Protein 3KHF (pdb70)

B-factor: mean 14.62, std 7.04, range [3.25, 51.97]

Foldseek 3Di:
DFWQKFAAQDAQFWDWDWDFDDPDDDPDGKTWIFTQGGHPPGRCVVSPNAGQKTWQDKQRHGCTRPDDVVVVVSRVPDHRIITTDTDHDDRDDDDD/DDKDKFFFDPLHQFWDKDKDWDADPVVGDIAIFMFTQAGDPPGSCVVVPHHHGWTWQDKQRDGGTRDDDVRVVCSNPVVPRMMITDTDRDDPDDDDD

Sequence (193 aa):
RPPIVIHHSGKKYGFSLRAIRRVYMGDSDDVYTVHHVVWSVEEDGSPAQQEAGLRAGDLITHINGESVLLGLVHMDVVELLLKSSGNKISSLRTTALEENTETSSVRPPPIVIHSSGKKYGFSSLRRAIRRVYMGDSDVYYTVHHVVWSVEDGSPAQEEAGLRAGDLITHINGESSSVLGLVHMDVVEELLLKSGNKISLRTTALENTETSV

Radius of gyration: 16.88 Å; Cα contacts (8 Å, |Δi|>4): 499; chains: 2; bounding box: 44×45×28 Å

Structure (mmCIF, N/CA/C/O backbone):
data_3KHF
#
_entry.id   3KHF
#
_cell.length_a   48.650
_cell.length_b   55.537
_cell.length_c   59.387
_cell.angle_alpha   90.00
_cell.angle_beta   90.00
_cell.angle_gamma   90.00
#
_symmetry.space_group_name_H-M   'P 21 21 21'
#
loop_
_entity.id
_entity.type
_entity.pdbx_description
1 polymer 'Microtubule-associated serine/threonine-protein kinase 3'
2 non-polymer 1,2-ETHANEDIOL
3 non-polymer 'CHLORIDE ION'
4 water water
#
loop_
_atom_site.group_PDB
_atom_site.id
_atom_site.type_symbol
_atom_site.label_atom_id
_atom_site.label_alt_id
_atom_site.label_comp_id
_atom_site.label_asym_id
_atom_site.label_entity_id
_atom_site.label_seq_id
_atom_site.pdbx_PDB_ins_code
_atom_site.Cartn_x
_atom_site.Cartn_y
_atom_site.Cartn_z
_atom_site.occupancy
_atom_site.B_iso_or_equiv
_atom_site.auth_seq_id
_atom_site.auth_comp_id
_atom_site.auth_asym_id
_atom_site.auth_atom_id
_atom_site.pdbx_PDB_model_num
ATOM 1 N N . ARG A 1 3 ? 10.725 -19.009 3.760 1.00 23.21 948 ARG A N 1
ATOM 2 C CA . ARG A 1 3 ? 9.486 -18.181 3.841 1.00 21.38 948 ARG A CA 1
ATOM 3 C C . ARG A 1 3 ? 8.422 -18.774 2.905 1.00 19.95 948 ARG A C 1
ATOM 4 O O . ARG A 1 3 ? 8.752 -19.149 1.782 1.00 20.17 948 ARG A O 1
ATOM 6 N N . PRO A 1 4 ? 7.148 -18.896 3.364 1.00 17.72 949 PRO A N 1
ATOM 7 C CA . PRO A 1 4 ? 6.121 -19.445 2.463 1.00 16.15 949 PRO A CA 1
ATOM 8 C C . PRO A 1 4 ? 5.765 -18.440 1.380 1.00 14.13 949 PRO A C 1
ATOM 9 O O . PRO A 1 4 ? 5.973 -17.235 1.541 1.00 14.18 949 PRO A O 1
ATOM 13 N N . PRO A 1 5 ? 5.205 -18.923 0.275 1.00 11.01 950 PRO A N 1
ATOM 14 C CA . PRO A 1 5 ? 4.793 -18.012 -0.760 1.00 9.79 950 PRO A CA 1
ATOM 15 C C . PRO A 1 5 ? 3.558 -17.225 -0.380 1.00 8.79 950 PRO A C 1
ATOM 16 O O . PRO A 1 5 ? 2.703 -17.697 0.350 1.00 9.18 950 PRO A O 1
ATOM 20 N N . ILE A 1 6 ? 3.466 -16.009 -0.893 1.00 8.28 951 ILE A N 1
ATOM 21 C CA . ILE A 1 6 ? 2.265 -15.229 -0.783 1.00 7.98 951 ILE A CA 1
ATOM 22 C C . ILE A 1 6 ? 1.258 -15.743 -1.792 1.00 8.37 951 ILE A C 1
ATOM 23 O O . ILE A 1 6 ? 1.565 -15.866 -2.984 1.00 10.44 951 ILE A O 1
ATOM 28 N N . VAL A 1 7 ? 0.063 -16.100 -1.335 1.00 8.59 952 VAL A N 1
ATOM 29 C CA . VAL A 1 7 ? -0.959 -16.626 -2.220 1.00 9.37 952 VAL A CA 1
ATOM 30 C C . VAL A 1 7 ? -2.060 -15.581 -2.289 1.00 10.36 952 VAL A C 1
ATOM 31 O O . VAL A 1 7 ? -2.739 -15.299 -1.299 1.00 11.46 952 VAL A O 1
ATOM 35 N N . ILE A 1 8 ? -2.198 -14.988 -3.466 1.00 11.36 953 ILE A N 1
ATOM 36 C CA . ILE A 1 8 ? -3.177 -13.935 -3.743 1.00 12.24 953 ILE A CA 1
ATOM 37 C C . ILE A 1 8 ? -4.413 -14.548 -4.399 1.00 13.91 953 ILE A C 1
ATOM 38 O O . ILE A 1 8 ? -4.280 -15.441 -5.235 1.00 14.97 953 ILE A O 1
ATOM 43 N N . HIS A 1 9 ? -5.594 -14.064 -4.008 1.00 14.72 954 HIS A N 1
ATOM 44 C CA A HIS A 1 9 ? -6.904 -14.473 -4.569 0.70 16.36 954 HIS A CA 1
ATOM 45 C CA B HIS A 1 9 ? -6.809 -14.464 -4.710 0.30 15.93 954 HIS A CA 1
ATOM 46 C C . HIS A 1 9 ? -7.526 -13.220 -5.177 1.00 16.45 954 HIS A C 1
ATOM 47 O O . HIS A 1 9 ? -7.989 -12.401 -4.432 1.00 16.41 954 HIS A O 1
ATOM 60 N N . SER A 1 10 ? -7.567 -13.089 -6.494 1.00 18.03 955 SER A N 1
ATOM 61 C CA . SER A 1 10 ? -8.184 -11.905 -7.109 1.00 19.95 955 SER A CA 1
ATOM 62 C C . SER A 1 10 ? -9.639 -12.168 -7.452 1.00 21.48 955 SER A C 1
ATOM 63 O O . SER A 1 10 ? -9.982 -13.270 -7.864 1.00 23.35 955 SER A O 1
ATOM 66 N N . GLY A 1 12 ? -11.500 -11.786 -9.996 1.00 29.53 957 GLY A N 1
ATOM 67 C CA . GLY A 1 12 ? -11.320 -12.031 -11.435 1.00 28.78 957 GLY A CA 1
ATOM 68 C C . GLY A 1 12 ? -10.680 -10.835 -12.110 1.00 28.03 957 GLY A C 1
ATOM 69 O O . GLY A 1 12 ? -10.809 -10.624 -13.318 1.00 28.07 957 GLY A O 1
ATOM 70 N N . LYS A 1 13 ? -9.957 -10.062 -11.322 1.00 26.85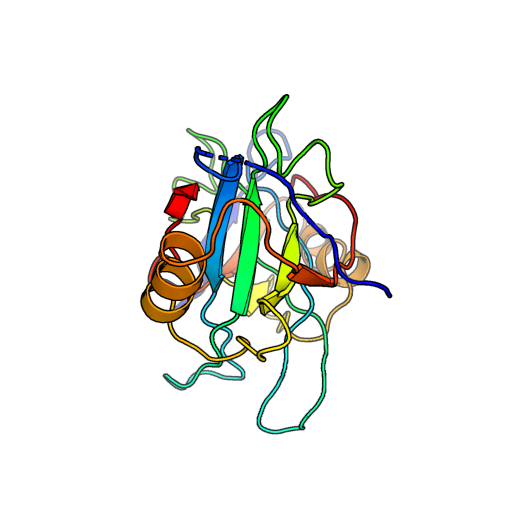 958 LYS A N 1
ATOM 71 C CA . LYS A 1 13 ? -9.514 -8.766 -11.742 1.00 25.44 958 LYS A CA 1
ATOM 72 C C . LYS A 1 13 ? -7.996 -8.675 -11.660 1.00 23.29 958 LYS A C 1
ATOM 73 O O . LYS A 1 13 ? -7.292 -9.673 -11.436 1.00 23.74 958 LYS A O 1
ATOM 75 N N . LYS A 1 14 ? -7.506 -7.464 -11.860 1.00 20.92 959 LYS A N 1
ATOM 76 C CA . LYS A 1 14 ? -6.098 -7.181 -11.608 1.00 18.48 959 LYS A CA 1
ATOM 77 C C . LYS A 1 14 ? -5.713 -7.586 -10.192 1.00 16.15 959 LYS A C 1
ATOM 78 O O . LYS A 1 14 ? -6.513 -7.486 -9.249 1.00 16.86 959 LYS A O 1
ATOM 82 N N . TYR A 1 15 ? -4.471 -8.005 -10.025 1.00 13.64 960 TYR A N 1
ATOM 83 C CA . TYR A 1 15 ? -4.002 -8.329 -8.678 1.00 11.93 960 TYR A CA 1
ATOM 84 C C . TYR A 1 15 ? -3.882 -7.073 -7.818 1.00 11.63 960 TYR A C 1
ATOM 85 O O . TYR A 1 15 ? -4.027 -7.129 -6.607 1.00 13.44 960 TYR A O 1
ATOM 94 N N . GLY A 1 16 ? -3.543 -5.950 -8.437 1.00 11.95 961 GLY A N 1
ATOM 95 C CA . GLY A 1 16 ? -3.443 -4.699 -7.723 1.00 12.22 961 GLY A CA 1
ATOM 96 C C . GLY A 1 16 ? -2.049 -4.299 -7.275 1.00 11.24 961 GLY A C 1
ATOM 97 O O . GLY A 1 16 ? -1.880 -3.770 -6.183 1.00 12.73 961 GLY A O 1
ATOM 98 N N . PHE A 1 17 ? -1.037 -4.583 -8.088 1.00 10.78 962 PHE A N 1
ATOM 99 C CA . PHE A 1 17 ? 0.300 -4.083 -7.806 1.00 10.30 962 PHE A CA 1
ATOM 100 C C . PHE A 1 17 ? 1.001 -3.681 -9.066 1.00 10.47 962 PHE A C 1
ATOM 101 O O . PHE A 1 17 ? 0.577 -4.058 -10.158 1.00 11.10 962 PHE A O 1
ATOM 109 N N . SER A 1 18 ? 2.060 -2.904 -8.918 1.00 10.32 963 SER A N 1
ATOM 110 C CA . SER A 1 18 ? 2.905 -2.607 -10.063 1.00 10.34 963 SER A CA 1
ATOM 111 C C . SER A 1 18 ? 4.299 -3.141 -9.816 1.00 9.88 963 SER A C 1
ATOM 112 O O . SER A 1 18 ? 4.732 -3.326 -8.677 1.00 10.36 963 SER A O 1
ATOM 115 N N . LEU A 1 19 ? 5.006 -3.399 -10.899 1.00 9.54 964 LEU A N 1
ATOM 116 C CA . LEU A 1 19 ? 6.384 -3.871 -10.777 1.00 10.07 964 LEU A CA 1
ATOM 117 C C . LEU A 1 19 ? 7.260 -3.278 -11.851 1.00 9.15 964 LEU A C 1
ATOM 118 O O . LEU A 1 19 ? 6.786 -2.880 -12.922 1.00 11.32 964 LEU A O 1
ATOM 123 N N . ARG A 1 20 ? 8.543 -3.194 -11.513 1.00 8.45 965 ARG A N 1
ATOM 124 C CA . ARG A 1 20 ? 9.562 -2.784 -12.451 1.00 8.48 965 ARG A CA 1
ATOM 125 C C . ARG A 1 20 ? 10.514 -3.940 -12.660 1.00 8.17 965 ARG A C 1
ATOM 126 O O . ARG A 1 20 ? 10.758 -4.732 -11.750 1.00 9.60 965 ARG A O 1
ATOM 134 N N . ALA A 1 21 ? 11.071 -4.008 -13.850 1.00 8.60 966 ALA A N 1
ATOM 135 C CA . ALA A 1 21 ? 12.191 -4.878 -14.152 1.00 9.20 966 ALA A CA 1
ATOM 136 C C . ALA A 1 21 ? 13.448 -4.057 -14.033 1.00 9.15 966 ALA A C 1
ATOM 137 O O . ALA A 1 21 ? 13.647 -3.103 -14.781 1.00 12.87 966 ALA A O 1
ATOM 139 N N . ILE A 1 22 ? 14.291 -4.363 -13.076 1.00 7.99 967 ILE A N 1
ATOM 140 C CA . ILE A 1 22 ? 15.519 -3.621 -12.850 1.00 7.82 967 ILE A CA 1
ATOM 141 C C . ILE A 1 22 ? 16.670 -4.370 -13.513 1.00 8.04 967 ILE A C 1
ATOM 142 O O . ILE A 1 22 ? 16.914 -5.524 -13.206 1.00 8.46 967 ILE A O 1
ATOM 147 N N . ARG A 1 23 ? 17.374 -3.708 -14.424 1.00 7.97 968 ARG A N 1
ATOM 148 C CA A ARG A 1 23 ? 18.589 -4.261 -15.009 0.50 8.26 968 ARG A CA 1
ATOM 149 C CA B ARG A 1 23 ? 18.589 -4.268 -15.003 0.50 8.28 968 ARG A CA 1
ATOM 150 C C . ARG A 1 23 ? 19.704 -4.079 -14.003 1.00 8.13 968 ARG A C 1
ATOM 151 O O . ARG A 1 23 ? 20.132 -2.950 -13.744 1.00 9.04 968 ARG A O 1
ATOM 166 N N . VAL A 1 24 ? 20.151 -5.174 -13.394 1.00 7.71 969 VAL A N 1
ATOM 167 C CA . VAL A 1 24 ? 21.191 -5.120 -12.391 1.00 9.32 969 VAL A CA 1
ATOM 168 C C . VAL A 1 24 ? 22.491 -5.471 -13.082 1.00 9.63 969 VAL A C 1
ATOM 169 O O . VAL A 1 24 ? 22.734 -6.612 -13.477 1.00 9.69 969 VAL A O 1
ATOM 173 N N . TYR A 1 25 ? 23.321 -4.453 -13.237 1.00 12.33 970 TYR A N 1
ATOM 174 C CA . TYR A 1 25 ? 24.684 -4.598 -13.751 1.00 15.12 970 TYR A CA 1
ATOM 175 C C . TYR A 1 25 ? 25.666 -4.986 -12.596 1.00 16.22 970 TYR A C 1
ATOM 176 O O . TYR A 1 25 ? 25.416 -4.715 -11.423 1.00 19.33 970 TYR A O 1
ATOM 185 N N . MET A 1 26 ? 26.777 -5.632 -12.950 1.00 20.84 971 MET A N 1
ATOM 186 C CA . MET A 1 26 ? 27.859 -5.960 -12.010 1.00 22.63 971 MET A CA 1
ATOM 187 C C . MET A 1 26 ? 29.153 -5.195 -12.313 1.00 23.30 971 MET A C 1
ATOM 188 O O . MET A 1 26 ? 30.110 -5.275 -11.536 1.00 24.16 971 MET A O 1
ATOM 190 N N . GLY A 1 27 ? 29.189 -4.473 -13.433 1.00 21.27 972 GLY A N 1
ATOM 191 C CA . GLY A 1 27 ? 30.340 -3.655 -13.810 1.00 21.23 972 GLY A CA 1
ATOM 192 C C . GLY A 1 27 ? 29.937 -2.649 -14.864 1.00 20.65 972 GLY A C 1
ATOM 193 O O . GLY A 1 27 ? 28.767 -2.244 -14.944 1.00 20.17 972 GLY A O 1
ATOM 194 N N . ASP A 1 28 ? 30.902 -2.260 -15.686 1.00 20.58 973 ASP A N 1
ATOM 195 C CA . ASP A 1 28 ? 30.682 -1.203 -16.669 1.00 20.91 973 ASP A CA 1
ATOM 196 C C . ASP A 1 28 ? 30.303 -1.745 -18.054 1.00 20.43 973 ASP A C 1
ATOM 197 O O . ASP A 1 28 ? 30.173 -0.951 -18.997 1.00 22.61 973 ASP A O 1
ATOM 202 N N . SER A 1 29 ? 30.113 -3.069 -18.203 1.00 18.65 974 SER A N 1
ATOM 203 C CA . SER A 1 29 ? 29.700 -3.642 -19.501 1.00 17.89 974 SER A CA 1
ATOM 204 C C . SER A 1 29 ? 28.175 -3.752 -19.593 1.00 15.32 974 SER A C 1
ATOM 205 O O . SER A 1 29 ? 27.482 -3.699 -18.571 1.00 16.06 974 SER A O 1
ATOM 208 N N . ASP A 1 30 ? 27.666 -3.939 -20.811 1.00 12.98 975 ASP A N 1
ATOM 209 C CA A ASP A 1 30 ? 26.218 -4.060 -21.058 0.50 12.12 975 ASP A CA 1
ATOM 210 C CA B ASP A 1 30 ? 26.234 -4.056 -21.064 0.50 12.01 975 ASP A CA 1
ATOM 211 C C . ASP A 1 30 ? 25.812 -5.520 -20.837 1.00 10.67 975 ASP A C 1
ATOM 212 O O . ASP A 1 30 ? 25.519 -6.275 -21.777 1.00 11.01 975 ASP A O 1
ATOM 221 N N . VAL A 1 31 ? 25.834 -5.894 -19.573 1.00 9.84 976 VAL A N 1
ATOM 222 C CA . VAL A 1 31 ? 25.590 -7.250 -19.100 1.00 8.88 976 VAL A CA 1
ATOM 223 C C . VAL A 1 31 ? 24.773 -7.108 -17.826 1.00 8.82 976 VAL A C 1
ATOM 224 O O . VAL A 1 31 ? 25.162 -6.335 -16.931 1.00 9.24 976 VAL A O 1
ATOM 228 N N . TYR A 1 32 ? 23.655 -7.821 -17.707 1.00 8.70 977 TYR A N 1
ATOM 229 C CA . TYR A 1 32 ? 22.804 -7.620 -16.546 1.00 8.56 977 TYR A CA 1
ATOM 230 C C . TYR A 1 32 ? 21.931 -8.828 -16.292 1.00 8.63 977 TYR A C 1
ATOM 231 O O . TYR A 1 32 ? 21.618 -9.600 -17.201 1.00 9.20 977 TYR A O 1
ATOM 240 N N . THR A 1 33 ? 21.500 -8.948 -15.029 1.00 8.44 978 THR A N 1
ATOM 241 C CA . THR A 1 33 ? 20.458 -9.887 -14.635 1.00 8.66 978 THR A CA 1
ATOM 242 C C . THR A 1 33 ? 19.211 -9.075 -14.321 1.00 8.03 978 THR A C 1
ATOM 243 O O . THR A 1 33 ? 19.276 -8.152 -13.493 1.00 8.32 978 THR A O 1
ATOM 247 N N . VAL A 1 34 ? 18.098 -9.415 -14.973 1.00 7.91 979 VAL A N 1
ATOM 248 C CA . VAL A 1 34 ? 16.854 -8.695 -14.750 1.00 8.04 979 VAL A CA 1
ATOM 249 C C . VAL A 1 34 ? 16.204 -9.141 -13.445 1.00 7.76 979 VAL A C 1
ATOM 250 O O . VAL A 1 34 ? 16.014 -10.325 -13.220 1.00 8.23 979 VAL A O 1
ATOM 254 N N . HIS A 1 35 ? 15.859 -8.176 -12.607 1.00 7.19 980 HIS A N 1
ATOM 255 C CA . HIS A 1 35 ? 15.210 -8.405 -11.317 1.00 7.61 980 HIS A CA 1
ATOM 256 C C . HIS A 1 35 ? 13.843 -7.750 -11.279 1.00 7.84 980 HIS A C 1
ATOM 257 O O . HIS A 1 35 ? 13.699 -6.595 -11.623 1.00 10.85 980 HIS A O 1
ATOM 264 N N . HIS A 1 36 ? 12.846 -8.470 -10.798 1.00 7.22 981 HIS A N 1
ATOM 265 C CA . HIS A 1 36 ? 11.457 -8.003 -10.805 1.00 7.52 981 HIS A CA 1
ATOM 266 C C . HIS A 1 36 ? 11.082 -7.566 -9.411 1.00 7.53 981 HIS A C 1
ATOM 267 O O . HIS A 1 36 ? 11.036 -8.367 -8.484 1.00 8.27 981 HIS A O 1
ATOM 274 N N . VAL A 1 37 ? 10.849 -6.260 -9.252 1.00 6.82 982 VAL A N 1
ATOM 275 C CA . VAL A 1 37 ? 10.635 -5.652 -7.951 1.00 7.27 982 VAL A CA 1
ATOM 276 C C . VAL A 1 37 ? 9.272 -4.971 -7.919 1.00 6.87 982 VAL A C 1
ATOM 277 O O . VAL A 1 37 ? 8.938 -4.155 -8.767 1.00 7.52 982 VAL A O 1
ATOM 281 N N . VAL A 1 38 ? 8.482 -5.291 -6.895 1.00 7.21 983 VAL A N 1
ATOM 282 C CA . VAL A 1 38 ? 7.188 -4.669 -6.683 1.00 7.57 983 VAL A CA 1
ATOM 283 C C . VAL A 1 38 ? 7.405 -3.217 -6.301 1.00 7.75 983 VAL A C 1
ATOM 284 O O . VAL A 1 38 ? 8.129 -2.913 -5.349 1.00 8.88 983 VAL A O 1
ATOM 288 N N . TRP A 1 39 ? 6.779 -2.304 -7.041 1.00 8.74 984 TRP A N 1
ATOM 289 C CA . TRP A 1 39 ? 6.973 -0.882 -6.783 1.00 9.92 984 TRP A CA 1
ATOM 290 C C . TRP A 1 39 ? 5.840 -0.258 -5.996 1.00 10.98 984 TRP A C 1
ATOM 291 O O . TRP A 1 39 ? 6.053 0.727 -5.291 1.00 13.83 984 TRP A O 1
ATOM 302 N N . SER A 1 40 ? 4.633 -0.807 -6.107 1.00 11.10 985 SER A N 1
ATOM 303 C CA . SER A 1 40 ? 3.480 -0.234 -5.438 1.00 11.80 985 SER A CA 1
ATOM 304 C C . SER A 1 40 ? 2.450 -1.330 -5.308 1.00 11.29 985 SER A C 1
ATOM 305 O O . SER A 1 40 ? 2.429 -2.267 -6.111 1.00 10.87 985 SER A O 1
ATOM 308 N N . VAL A 1 41 ? 1.594 -1.194 -4.298 1.00 11.36 986 VAL A N 1
ATOM 309 C CA . VAL A 1 41 ? 0.472 -2.091 -4.094 1.00 11.98 986 VAL A CA 1
ATOM 310 C C . VAL A 1 41 ? -0.761 -1.213 -3.849 1.00 12.40 986 VAL A C 1
ATOM 311 O O . VAL A 1 41 ? -0.693 -0.260 -3.078 1.00 13.62 986 VAL A O 1
ATOM 315 N N . GLU A 1 42 ? -1.861 -1.525 -4.524 1.00 12.61 987 GLU A N 1
ATOM 316 C CA A GLU A 1 42 ? -3.088 -0.718 -4.440 0.50 13.08 987 GLU A CA 1
ATOM 317 C CA B GLU A 1 42 ? -3.097 -0.737 -4.457 0.50 13.41 987 GLU A CA 1
ATOM 318 C C . GLU A 1 42 ? -3.881 -1.012 -3.171 1.00 13.06 987 GLU A C 1
ATOM 319 O O . GLU A 1 42 ? -4.040 -2.164 -2.743 1.00 13.35 987 GLU A O 1
ATOM 330 N N . ASP A 1 43 ? -4.398 0.042 -2.558 1.00 13.60 988 ASP A N 1
ATOM 331 C CA . ASP A 1 43 ? -5.191 -0.112 -1.354 1.00 14.88 988 ASP A CA 1
ATOM 332 C C . ASP A 1 43 ? -6.439 -0.935 -1.639 1.00 15.83 988 ASP A C 1
ATOM 333 O O . ASP A 1 43 ? -7.091 -0.751 -2.664 1.00 17.08 988 ASP A O 1
ATOM 338 N N . GLY A 1 44 ? -6.721 -1.872 -0.747 1.00 16.44 989 GLY A N 1
ATOM 339 C CA . GLY A 1 44 ? -7.912 -2.707 -0.829 1.00 17.30 989 GLY A CA 1
ATOM 340 C C . GLY A 1 44 ? -7.849 -3.778 -1.891 1.00 17.38 989 GLY A C 1
ATOM 341 O O . GLY A 1 44 ? -8.856 -4.422 -2.178 1.00 19.88 989 GLY A O 1
ATOM 342 N N . SER A 1 45 ? -6.673 -4.003 -2.470 1.00 15.14 990 SER A N 1
ATOM 343 C CA . SER A 1 45 ? -6.553 -4.930 -3.568 1.00 13.92 990 SER A CA 1
ATOM 344 C C . SER A 1 45 ? -6.265 -6.328 -3.054 1.00 12.83 990 SER A C 1
ATOM 345 O O . SER A 1 45 ? -5.840 -6.508 -1.914 1.00 13.55 990 SER A O 1
ATOM 348 N N . PRO A 1 46 ? -6.425 -7.316 -3.921 1.00 12.90 991 PRO A N 1
ATOM 349 C CA . PRO A 1 46 ? -6.005 -8.653 -3.549 1.00 12.77 991 PRO A CA 1
ATOM 350 C C . PRO A 1 46 ? -4.525 -8.740 -3.132 1.00 11.58 991 PRO A C 1
ATOM 351 O O . PRO A 1 46 ? -4.195 -9.442 -2.177 1.00 10.77 991 PRO A O 1
ATOM 355 N N . ALA A 1 47 ? -3.656 -7.988 -3.803 1.00 10.74 992 ALA A N 1
ATOM 356 C CA . ALA A 1 47 ? -2.232 -8.024 -3.471 1.00 10.28 992 ALA A CA 1
ATOM 357 C C . ALA A 1 47 ? -1.976 -7.436 -2.084 1.00 9.55 992 ALA A C 1
ATOM 358 O O . ALA A 1 47 ? -1.221 -7.992 -1.294 1.00 9.76 992 ALA A O 1
ATOM 360 N N . GLN A 1 48 ? -2.600 -6.298 -1.792 1.00 10.77 993 GLN A N 1
ATOM 361 C CA A GLN A 1 48 ? -2.462 -5.675 -0.470 0.50 11.96 993 GLN A CA 1
ATOM 362 C CA B GLN A 1 48 ? -2.426 -5.698 -0.476 0.50 11.58 993 GLN A CA 1
ATOM 363 C C . GLN A 1 48 ? -2.943 -6.616 0.621 1.00 11.70 993 GLN A C 1
ATOM 364 O O . GLN A 1 48 ? -2.264 -6.825 1.625 1.00 12.37 993 GLN A O 1
ATOM 375 N N . GLU A 1 49 ? -4.139 -7.151 0.419 1.00 12.28 994 GLU A N 1
ATOM 376 C CA . GLU A 1 49 ? -4.747 -8.033 1.406 1.00 13.77 994 GLU A CA 1
ATOM 377 C C . GLU A 1 49 ? -3.873 -9.238 1.727 1.00 11.43 994 GLU A C 1
ATOM 378 O O . GLU A 1 49 ? -3.806 -9.683 2.875 1.00 12.01 994 GLU A O 1
ATOM 384 N N . ALA A 1 50 ? -3.178 -9.753 0.722 1.00 10.34 995 ALA A N 1
ATOM 385 C CA . ALA A 1 50 ? -2.357 -10.927 0.878 1.00 9.55 995 ALA A CA 1
ATOM 386 C C . ALA A 1 50 ? -0.997 -10.636 1.509 1.00 8.66 995 ALA A C 1
ATOM 387 O O . ALA A 1 50 ? -0.284 -11.560 1.886 1.00 9.70 995 ALA A O 1
ATOM 389 N N . GLY A 1 51 ? -0.611 -9.369 1.607 1.00 9.21 996 GLY A N 1
ATOM 390 C CA . GLY A 1 51 ? 0.657 -8.998 2.245 1.00 9.11 996 GLY A CA 1
ATOM 391 C C . GLY A 1 51 ? 1.816 -8.745 1.310 1.00 8.92 996 GLY A C 1
ATOM 392 O O . GLY A 1 51 ? 2.935 -8.608 1.778 1.00 9.56 996 GLY A O 1
ATOM 393 N N . LEU A 1 52 ? 1.565 -8.637 0.005 1.00 8.09 997 LEU A N 1
ATOM 394 C CA . LEU A 1 52 ? 2.617 -8.196 -0.913 1.00 8.14 997 LEU A CA 1
ATOM 395 C C . LEU A 1 52 ? 2.953 -6.751 -0.578 1.00 8.80 997 LEU A C 1
ATOM 396 O O . LEU A 1 52 ? 2.047 -5.969 -0.302 1.00 9.78 997 LEU A O 1
ATOM 401 N N . ARG A 1 53 ? 4.236 -6.393 -0.636 1.00 8.83 998 ARG A N 1
ATOM 402 C CA . ARG A 1 53 ? 4.703 -5.057 -0.236 1.00 9.75 998 ARG A CA 1
ATOM 403 C C . ARG A 1 53 ? 5.602 -4.449 -1.296 1.00 8.57 998 ARG A C 1
ATOM 404 O O . ARG A 1 53 ? 6.402 -5.139 -1.944 1.00 9.12 998 ARG A O 1
ATOM 408 N N . ALA A 1 54 ? 5.483 -3.132 -1.451 1.00 9.33 999 ALA A N 1
ATOM 409 C CA . ALA A 1 54 ? 6.449 -2.362 -2.211 1.00 9.86 999 ALA A CA 1
ATOM 410 C C . ALA A 1 54 ? 7.840 -2.695 -1.714 1.00 9.58 999 ALA A C 1
ATOM 411 O O . ALA A 1 54 ? 8.092 -2.724 -0.511 1.00 10.99 999 ALA A O 1
ATOM 413 N N . GLY A 1 55 ? 8.749 -2.919 -2.657 1.00 9.33 1000 GLY A N 1
ATOM 414 C CA . GLY A 1 55 ? 10.129 -3.262 -2.342 1.00 10.36 1000 GLY A CA 1
ATOM 415 C C . GLY A 1 55 ? 10.422 -4.746 -2.420 1.00 10.09 1000 GLY A C 1
ATOM 416 O O . GLY A 1 55 ? 11.576 -5.144 -2.387 1.00 11.47 1000 GLY A O 1
ATOM 417 N N . ASP A 1 56 ? 9.397 -5.592 -2.542 1.00 9.08 1001 ASP A N 1
ATOM 418 C CA . ASP A 1 56 ? 9.598 -7.031 -2.613 1.00 8.45 1001 ASP A CA 1
ATOM 419 C C . ASP A 1 56 ? 10.205 -7.413 -3.956 1.00 8.28 1001 ASP A C 1
ATOM 420 O O . ASP A 1 56 ? 9.676 -7.049 -5.020 1.00 8.90 1001 ASP A O 1
ATOM 425 N N . LEU A 1 57 ? 11.266 -8.208 -3.914 1.00 7.80 1002 LEU A N 1
ATOM 426 C CA . LEU A 1 57 ? 11.800 -8.875 -5.089 1.00 7.93 1002 LEU A CA 1
ATOM 427 C C . LEU A 1 57 ? 11.014 -10.155 -5.306 1.00 7.25 1002 LEU A C 1
ATOM 428 O O . LEU A 1 57 ? 10.919 -10.990 -4.400 1.00 8.97 1002 LEU A O 1
ATOM 433 N N . ILE A 1 58 ? 10.411 -10.295 -6.481 1.00 7.70 1003 ILE A N 1
ATOM 434 C CA . ILE A 1 58 ? 9.692 -11.528 -6.823 1.00 8.11 1003 ILE A CA 1
ATOM 435 C C . ILE A 1 58 ? 10.705 -12.507 -7.415 1.00 8.04 1003 ILE A C 1
ATOM 436 O O . ILE A 1 58 ? 11.284 -12.261 -8.461 1.00 9.54 1003 ILE A O 1
ATOM 441 N N . THR A 1 59 ? 10.877 -13.650 -6.764 1.00 8.94 1004 THR A N 1
ATOM 442 C CA . THR A 1 59 ? 11.831 -14.649 -7.235 1.00 9.76 1004 THR A CA 1
ATOM 443 C C . THR A 1 59 ? 11.120 -15.770 -7.971 1.00 9.64 1004 THR A C 1
ATOM 444 O O . THR A 1 59 ? 11.709 -16.386 -8.868 1.00 10.84 1004 THR A O 1
ATOM 448 N N . HIS A 1 60 ? 9.867 -16.042 -7.617 1.00 9.99 1005 HIS A N 1
ATOM 449 C CA . HIS A 1 60 ? 9.145 -17.169 -8.210 1.00 10.37 1005 HIS A CA 1
ATOM 450 C C . HIS A 1 60 ? 7.685 -16.810 -8.394 1.00 10.17 1005 HIS A C 1
ATOM 451 O O . HIS A 1 60 ? 7.096 -16.126 -7.556 1.00 10.35 1005 HIS A O 1
ATOM 458 N N . ILE A 1 61 ? 7.102 -17.293 -9.489 1.00 10.93 1006 ILE A N 1
ATOM 459 C CA . ILE A 1 61 ? 5.688 -17.136 -9.782 1.00 10.79 1006 ILE A CA 1
ATOM 460 C C . ILE A 1 61 ? 5.143 -18.552 -10.019 1.00 11.42 1006 ILE A C 1
ATOM 461 O O . ILE A 1 61 ? 5.610 -19.265 -10.925 1.00 12.71 1006 ILE A O 1
ATOM 466 N N . ASN A 1 62 ? 4.188 -18.982 -9.201 1.00 11.65 1007 ASN A N 1
ATOM 467 C CA . ASN A 1 62 ? 3.617 -20.322 -9.297 1.00 12.42 1007 ASN A CA 1
ATOM 468 C C . ASN A 1 62 ? 4.688 -21.404 -9.315 1.00 12.82 1007 ASN A C 1
ATOM 469 O O . ASN A 1 62 ? 4.591 -22.376 -10.070 1.00 15.03 1007 ASN A O 1
ATOM 474 N N . GLY A 1 63 ? 5.713 -21.234 -8.481 1.00 14.41 1008 GLY A N 1
ATOM 475 C CA . GLY A 1 63 ? 6.793 -22.201 -8.316 1.00 16.01 1008 GLY A CA 1
ATOM 476 C C . GLY A 1 63 ? 7.940 -22.099 -9.315 1.00 16.73 1008 GLY A C 1
ATOM 477 O O . GLY A 1 63 ? 8.976 -22.754 -9.154 1.00 19.85 1008 GLY A O 1
ATOM 478 N N . GLU A 1 64 ? 7.760 -21.278 -10.347 1.00 16.05 1009 GLU A N 1
ATOM 479 C CA . GLU A 1 64 ? 8.722 -21.116 -11.437 1.00 16.47 1009 GLU A CA 1
ATOM 480 C C . GLU A 1 64 ? 9.667 -19.962 -11.088 1.00 15.33 1009 GLU A C 1
ATOM 481 O O . GLU A 1 64 ? 9.212 -18.846 -10.808 1.00 14.39 1009 GLU A O 1
ATOM 487 N N . SER A 1 65 ? 10.973 -20.199 -11.159 1.00 14.89 1010 SER A N 1
ATOM 488 C CA . SER A 1 65 ? 11.939 -19.111 -11.025 1.00 14.32 1010 SER A CA 1
ATOM 489 C C . SER A 1 65 ? 11.758 -18.067 -12.135 1.00 13.37 1010 SER A C 1
ATOM 490 O O . SER A 1 65 ? 11.697 -18.406 -13.315 1.00 15.16 1010 SER A O 1
ATOM 493 N N . VAL A 1 66 ? 11.692 -16.795 -11.755 1.00 11.88 1011 VAL A N 1
ATOM 494 C CA . VAL A 1 66 ? 11.566 -15.708 -12.730 1.00 11.14 1011 VAL A CA 1
ATOM 495 C C . VAL A 1 66 ? 12.744 -14.757 -12.722 1.00 10.67 1011 VAL A C 1
ATOM 496 O O . VAL A 1 66 ? 12.809 -13.885 -13.584 1.00 11.16 1011 VAL A O 1
ATOM 500 N N . LEU A 1 67 ? 13.686 -14.935 -11.804 1.00 10.33 1012 LEU A N 1
ATOM 501 C CA A LEU A 1 67 ? 14.873 -14.134 -11.803 0.50 10.24 1012 LEU A CA 1
ATOM 502 C CA B LEU A 1 67 ? 14.889 -14.115 -11.821 0.50 11.03 1012 LEU A CA 1
ATOM 503 C C . LEU A 1 67 ? 15.577 -14.244 -13.163 1.00 10.12 1012 LEU A C 1
ATOM 504 O O . LEU A 1 67 ? 15.791 -15.344 -13.667 1.00 10.89 1012 LEU A O 1
ATOM 513 N N . GLY A 1 68 ? 15.925 -13.108 -13.747 1.00 9.28 1013 GLY A N 1
ATOM 514 C CA . GLY A 1 68 ? 16.618 -13.082 -15.021 1.00 9.01 1013 GLY A CA 1
ATOM 515 C C . GLY A 1 68 ? 15.748 -13.063 -16.270 1.00 9.06 1013 GLY A C 1
ATOM 516 O O . GLY A 1 68 ? 16.243 -12.807 -17.360 1.00 9.59 1013 GLY A O 1
ATOM 517 N N . LEU A 1 69 ? 14.458 -13.353 -16.133 1.00 8.96 1014 LEU A N 1
ATOM 518 C CA . LEU A 1 69 ? 13.537 -13.192 -17.254 1.00 9.37 1014 LEU A CA 1
ATOM 519 C C . LEU A 1 69 ? 13.309 -11.721 -17.558 1.00 9.53 1014 LEU A C 1
ATOM 520 O O . LEU A 1 69 ? 13.313 -10.887 -16.668 1.00 10.02 1014 LEU A O 1
ATOM 525 N N . VAL A 1 70 ? 13.113 -11.391 -18.829 1.00 9.97 1015 VAL A N 1
ATOM 526 C CA . VAL A 1 70 ? 12.822 -10.002 -19.194 1.00 10.63 1015 VAL A CA 1
ATOM 527 C C . VAL A 1 70 ? 11.437 -9.571 -18.734 1.00 10.47 1015 VAL A C 1
ATOM 528 O O . VAL A 1 70 ? 10.555 -10.404 -18.470 1.00 10.35 1015 VAL A O 1
ATOM 532 N N . HIS A 1 71 ? 11.254 -8.258 -18.635 1.00 11.02 1016 HIS A N 1
ATOM 533 C CA . HIS A 1 71 ? 10.034 -7.692 -18.074 1.00 11.95 1016 HIS A CA 1
ATOM 534 C C . HIS A 1 71 ? 8.777 -8.271 -18.660 1.00 11.03 1016 HIS A C 1
ATOM 535 O O . HIS A 1 71 ? 7.885 -8.692 -17.903 1.00 11.05 1016 HIS A O 1
ATOM 542 N N . MET A 1 72 ? 8.673 -8.289 -19.987 1.00 10.47 1017 MET A N 1
ATOM 543 C CA . MET A 1 72 ? 7.407 -8.671 -20.590 1.00 10.71 1017 MET A CA 1
ATOM 544 C C . MET A 1 72 ? 7.141 -10.175 -20.472 1.00 10.48 1017 MET A C 1
ATOM 545 O O . MET A 1 72 ? 5.990 -10.597 -20.526 1.00 10.95 1017 MET A O 1
ATOM 550 N N . ASP A 1 73 ? 8.176 -10.989 -20.279 1.00 10.24 1018 ASP A N 1
ATOM 551 C CA . ASP A 1 73 ? 7.958 -12.412 -19.989 1.00 10.44 1018 ASP A CA 1
ATOM 552 C C . ASP A 1 73 ? 7.283 -12.595 -18.626 1.00 10.25 1018 ASP A C 1
ATOM 553 O O . ASP A 1 73 ? 6.407 -13.437 -18.466 1.00 10.64 1018 ASP A O 1
ATOM 558 N N . VAL A 1 74 ? 7.693 -11.786 -17.651 1.00 9.63 1019 VAL A N 1
ATOM 559 C CA . VAL A 1 74 ? 7.079 -11.832 -16.344 1.00 9.38 1019 VAL A CA 1
ATOM 560 C C . VAL A 1 74 ? 5.662 -11.240 -16.376 1.00 9.92 1019 VAL A C 1
ATOM 561 O O . VAL A 1 74 ? 4.744 -11.798 -15.797 1.00 10.14 1019 VAL A O 1
ATOM 565 N N . VAL A 1 75 ? 5.472 -10.129 -17.088 1.00 10.65 1020 VAL A N 1
ATOM 566 C CA . VAL A 1 75 ? 4.134 -9.561 -17.257 1.00 11.09 1020 VAL A CA 1
ATOM 567 C C . VAL A 1 75 ? 3.206 -10.628 -17.856 1.00 10.98 1020 VAL A C 1
ATOM 568 O O . VAL A 1 75 ? 2.082 -10.809 -17.402 1.00 11.90 1020 VAL A O 1
ATOM 572 N N . GLU A 1 76 ? 3.688 -11.367 -18.851 1.00 10.92 1021 GLU A N 1
ATOM 573 C CA . GLU A 1 76 ? 2.852 -12.390 -19.459 1.00 11.35 1021 GLU A CA 1
ATOM 574 C C . GLU A 1 76 ? 2.461 -13.473 -18.444 1.00 11.52 1021 GLU A C 1
ATOM 575 O O . GLU A 1 76 ? 1.313 -13.907 -18.424 1.00 12.96 1021 GLU A O 1
ATOM 581 N N . LEU A 1 77 ? 3.409 -13.927 -17.626 1.00 11.62 1022 LEU A N 1
ATOM 582 C CA . LEU A 1 77 ? 3.096 -14.941 -16.613 1.00 11.97 1022 LEU A CA 1
ATOM 583 C C . LEU A 1 77 ? 2.021 -14.457 -15.669 1.00 12.21 1022 LEU A C 1
ATOM 584 O O . LEU A 1 77 ? 1.137 -15.226 -15.273 1.00 13.95 1022 LEU A O 1
ATOM 589 N N . LEU A 1 78 ? 2.083 -13.182 -15.311 1.00 12.53 1023 LEU A N 1
ATOM 590 C CA . LEU A 1 78 ? 1.072 -12.594 -14.443 1.00 14.05 1023 LEU A CA 1
ATOM 591 C C . LEU A 1 78 ? -0.279 -12.474 -15.150 1.00 14.95 1023 LEU A C 1
ATOM 592 O O . LEU A 1 78 ? -1.312 -12.842 -14.604 1.00 16.50 1023 LEU A O 1
ATOM 597 N N . LEU A 1 79 ? -0.279 -11.973 -16.371 1.00 14.65 1024 LEU A N 1
ATOM 598 C CA . LEU A 1 79 ? -1.515 -11.839 -17.146 1.00 16.11 1024 LEU A CA 1
ATOM 599 C C . LEU A 1 79 ? -2.249 -13.163 -17.355 1.00 16.93 1024 LEU A C 1
ATOM 600 O O . LEU A 1 79 ? -3.469 -13.190 -17.331 1.00 17.34 1024 LEU A O 1
ATOM 605 N N . LYS A 1 80 ? -1.513 -14.253 -17.539 1.00 17.85 1025 LYS A N 1
ATOM 606 C CA . LYS A 1 80 ? -2.090 -15.567 -17.859 1.00 19.26 1025 LYS A CA 1
ATOM 607 C C . LYS A 1 80 ? -2.403 -16.429 -16.641 1.00 20.28 1025 LYS A C 1
ATOM 608 O O . LYS A 1 80 ? -3.021 -17.489 -16.776 1.00 21.31 1025 LYS A O 1
ATOM 611 N N . SER A 1 81 ? -1.982 -15.995 -15.457 1.00 20.17 1026 SER A N 1
ATOM 612 C CA A SER A 1 81 ? -2.365 -16.666 -14.216 0.50 20.52 1026 SER A CA 1
ATOM 613 C CA B SER A 1 81 ? -2.360 -16.687 -14.226 0.50 21.23 1026 SER A CA 1
ATOM 614 C C . SER A 1 81 ? -3.862 -16.504 -13.941 1.00 21.29 1026 SER A C 1
ATOM 615 O O . SER A 1 81 ? -4.520 -15.623 -14.502 1.00 21.98 1026 SER A O 1
ATOM 620 N N . GLY A 1 82 ? -4.416 -17.360 -13.095 1.00 22.77 1027 GLY A N 1
ATOM 621 C CA . GLY A 1 82 ? -5.832 -17.263 -12.789 1.00 22.77 1027 GLY A CA 1
ATOM 622 C C . GLY A 1 82 ? -6.129 -16.315 -11.649 1.00 22.75 1027 GLY A C 1
ATOM 623 O O . GLY A 1 82 ? -5.335 -15.407 -11.308 1.00 22.75 1027 GLY A O 1
ATOM 624 N N . ASN A 1 83 ? -7.280 -16.542 -11.032 1.00 23.07 1028 ASN A N 1
ATOM 625 C CA . ASN A 1 83 ? -7.682 -15.796 -9.857 1.00 23.21 1028 ASN A CA 1
ATOM 626 C C . ASN A 1 83 ? -6.689 -15.955 -8.700 1.00 22.57 1028 ASN A C 1
ATOM 627 O O . ASN A 1 83 ? -6.510 -15.019 -7.920 1.00 23.45 1028 ASN A O 1
ATOM 629 N N . LYS A 1 84 ? -6.024 -17.110 -8.635 1.00 21.64 1029 LYS A N 1
ATOM 630 C CA . LYS A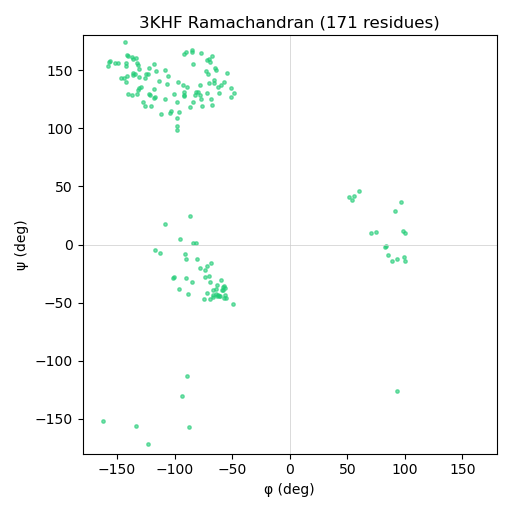 1 84 ? -5.010 -17.392 -7.612 1.00 21.51 1029 LYS A CA 1
ATOM 631 C C . LYS A 1 84 ? -3.600 -17.361 -8.210 1.00 20.52 1029 LYS A C 1
ATOM 632 O O . LYS A 1 84 ? -3.393 -17.860 -9.312 1.00 23.02 1029 LYS A O 1
ATOM 636 N N . ILE A 1 85 ? -2.638 -16.761 -7.494 1.00 17.15 1030 ILE A N 1
ATOM 637 C CA . ILE A 1 85 ? -1.216 -16.771 -7.894 1.00 15.91 1030 ILE A CA 1
ATOM 638 C C . ILE A 1 85 ? -0.382 -16.923 -6.619 1.00 13.44 1030 ILE A C 1
ATOM 639 O O . ILE A 1 85 ? -0.769 -16.414 -5.554 1.00 14.31 1030 ILE A O 1
ATOM 644 N N . SER A 1 86 ? 0.734 -17.640 -6.728 1.00 11.82 1031 SER A N 1
ATOM 645 C CA A SER A 1 86 ? 1.656 -17.839 -5.626 0.50 11.86 1031 SER A CA 1
ATOM 646 C CA B SER A 1 86 ? 1.678 -17.825 -5.617 0.50 11.85 1031 SER A CA 1
ATOM 647 C C . SER A 1 86 ? 2.958 -17.111 -5.975 1.00 11.55 1031 SER A C 1
ATOM 648 O O . SER A 1 86 ? 3.570 -17.392 -7.022 1.00 12.96 1031 SER A O 1
ATOM 653 N N . LEU A 1 87 ? 3.368 -16.180 -5.120 1.00 10.75 1032 LEU A N 1
ATOM 654 C CA . LEU A 1 87 ? 4.585 -15.417 -5.336 1.00 10.25 1032 LEU A CA 1
ATOM 655 C C . LEU A 1 87 ? 5.562 -15.678 -4.213 1.00 9.92 1032 LEU A C 1
ATOM 656 O O . LEU A 1 87 ? 5.210 -15.452 -3.045 1.00 11.05 1032 LEU A O 1
ATOM 661 N N . ARG A 1 88 ? 6.794 -16.076 -4.538 1.00 9.86 1033 ARG A N 1
ATOM 662 C CA . ARG A 1 88 ? 7.881 -16.069 -3.578 1.00 10.66 1033 ARG A CA 1
ATOM 663 C C . ARG A 1 88 ? 8.590 -14.744 -3.696 1.00 10.09 1033 ARG A C 1
ATOM 664 O O . ARG A 1 88 ? 8.907 -14.310 -4.809 1.00 9.86 1033 ARG A O 1
ATOM 672 N N . THR A 1 89 ? 8.810 -14.096 -2.565 1.00 10.01 1034 THR A N 1
ATOM 673 C CA . THR A 1 89 ? 9.419 -12.783 -2.518 1.00 11.13 1034 THR A CA 1
ATOM 674 C C . THR A 1 89 ? 10.458 -12.655 -1.427 1.00 11.78 1034 THR A C 1
ATOM 675 O O . THR A 1 89 ? 10.434 -13.391 -0.425 1.00 14.71 1034 THR A O 1
ATOM 679 N N . THR A 1 90 ? 11.334 -11.670 -1.583 1.00 11.60 1035 THR A N 1
ATOM 680 C CA . THR A 1 90 ? 12.321 -11.343 -0.576 1.00 12.58 1035 THR A CA 1
ATOM 681 C C . THR A 1 90 ? 12.503 -9.818 -0.521 1.00 12.32 1035 THR A C 1
ATOM 682 O O . THR A 1 90 ? 12.519 -9.162 -1.549 1.00 12.29 1035 THR A O 1
ATOM 686 N N . ALA A 1 91 ? 12.639 -9.269 0.684 1.00 13.71 1036 ALA A N 1
ATOM 687 C CA . ALA A 1 91 ? 12.830 -7.830 0.877 1.00 14.08 1036 ALA A CA 1
ATOM 688 C C . ALA A 1 91 ? 13.915 -7.606 1.921 1.00 13.87 1036 ALA A C 1
ATOM 689 O O . ALA A 1 91 ? 14.060 -8.381 2.851 1.00 16.43 1036 ALA A O 1
ATOM 691 N N . LEU A 1 92 ? 14.685 -6.552 1.750 1.00 13.81 1037 LEU A N 1
ATOM 692 C CA . LEU A 1 92 ?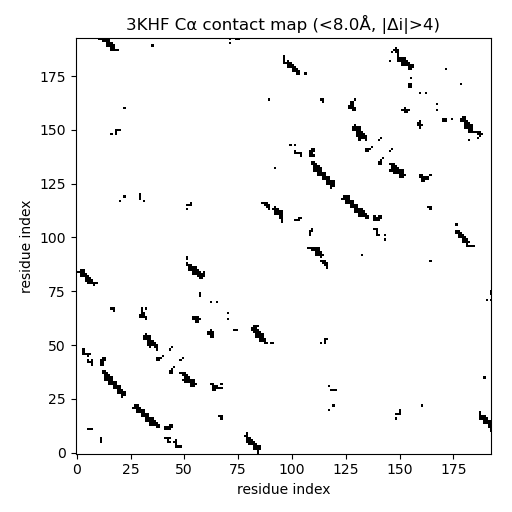 15.575 -6.031 2.794 1.00 15.78 1037 LEU A CA 1
ATOM 693 C C . LEU A 1 92 ? 14.773 -5.020 3.600 1.00 16.89 1037 LEU A C 1
ATOM 694 O O . LEU A 1 92 ? 13.829 -5.392 4.283 1.00 19.27 1037 LEU A O 1
ATOM 699 N N . GLU A 1 93 ? 15.103 -3.751 3.544 1.00 17.78 1038 GLU A N 1
ATOM 700 C CA A GLU A 1 93 ? 14.456 -2.795 4.433 0.50 17.87 1038 GLU A CA 1
ATOM 701 C CA B GLU A 1 93 ? 14.477 -2.757 4.383 0.50 18.13 1038 GLU A CA 1
ATOM 702 C C . GLU A 1 93 ? 12.998 -2.628 4.066 1.00 17.69 1038 GLU A C 1
ATOM 703 O O . GLU A 1 93 ? 12.604 -2.629 2.896 1.00 18.54 1038 GLU A O 1
ATOM 714 N N . ASN A 1 94 ? 12.188 -2.457 5.087 1.00 16.18 1039 ASN A N 1
ATOM 715 C CA . ASN A 1 94 ? 10.757 -2.339 4.903 1.00 16.18 1039 ASN A CA 1
ATOM 716 C C . ASN A 1 94 ? 10.324 -0.946 4.489 1.00 16.47 1039 ASN A C 1
ATOM 717 O O . ASN A 1 94 ? 9.135 -0.708 4.305 1.00 18.44 1039 ASN A O 1
ATOM 722 N N . THR A 1 95 ? 11.281 -0.037 4.317 1.00 17.41 1040 THR A N 1
ATOM 723 C CA . THR A 1 95 ? 11.003 1.293 3.783 1.00 18.26 1040 THR A CA 1
ATOM 724 C C . THR A 1 95 ? 12.198 1.854 2.989 1.00 17.39 1040 THR A C 1
ATOM 725 O O . THR A 1 95 ? 13.354 1.469 3.186 1.00 18.81 1040 THR A O 1
ATOM 729 N N . GLU A 1 96 ? 11.885 2.779 2.090 1.00 14.43 1041 GLU A N 1
ATOM 730 C CA . GLU A 1 96 ? 12.886 3.636 1.471 1.00 12.71 1041 GLU A CA 1
ATOM 731 C C . GLU A 1 96 ? 13.331 4.757 2.423 1.00 11.75 1041 GLU A C 1
ATOM 732 O O . GLU A 1 96 ? 12.666 5.060 3.422 1.00 13.41 1041 GLU A O 1
ATOM 738 N N . THR A 1 97 ? 14.441 5.394 2.090 1.00 10.40 1042 THR A N 1
ATOM 739 C CA . THR A 1 97 ? 14.963 6.540 2.828 1.00 10.01 1042 THR A CA 1
ATOM 740 C C . THR A 1 97 ? 14.973 7.756 1.917 1.00 9.11 1042 THR A C 1
ATOM 741 O O . THR A 1 97 ? 15.525 7.720 0.812 1.00 9.35 1042 THR A O 1
ATOM 745 N N . SER A 1 98 ? 14.364 8.832 2.398 1.00 9.77 1043 SER A N 1
ATOM 746 C CA A SER A 1 98 ? 14.327 10.078 1.654 0.75 10.27 1043 SER A CA 1
ATOM 747 C CA B SER A 1 98 ? 14.299 10.123 1.715 0.25 9.65 1043 SER A CA 1
ATOM 748 C C . SER A 1 98 ? 15.558 10.922 1.981 1.00 9.89 1043 SER A C 1
ATOM 749 O O . SER A 1 98 ? 15.920 11.103 3.137 1.00 11.66 1043 SER A O 1
ATOM 754 N N . VAL A 1 99 ? 16.201 11.439 0.937 1.00 9.27 1044 VAL A N 1
ATOM 755 C CA . VAL A 1 99 ? 17.413 12.230 1.070 1.00 9.96 1044 VAL A CA 1
ATOM 756 C C . VAL A 1 99 ? 17.320 13.499 0.242 1.00 9.75 1044 VAL A C 1
ATOM 757 O O . VAL A 1 99 ? 18.240 14.310 0.405 1.00 10.89 1044 VAL A O 1
ATOM 762 N N . ARG B 1 3 ? 28.035 5.630 -17.301 1.00 23.14 948 ARG B N 1
ATOM 763 C CA . ARG B 1 3 ? 27.969 7.059 -17.703 1.00 22.93 948 ARG B CA 1
ATOM 764 C C . ARG B 1 3 ? 28.694 7.966 -16.729 1.00 20.50 948 ARG B C 1
ATOM 765 O O . ARG B 1 3 ? 29.015 7.570 -15.621 1.00 21.18 948 ARG B O 1
ATOM 773 N N . PRO B 1 4 ? 28.897 9.219 -17.131 1.00 17.67 949 PRO B N 1
ATOM 774 C CA A PRO B 1 4 ? 29.541 10.167 -16.231 0.50 16.16 949 PRO B CA 1
ATOM 775 C CA B PRO B 1 4 ? 29.558 10.111 -16.194 0.50 16.26 949 PRO B CA 1
ATOM 776 C C . PRO B 1 4 ? 28.782 10.503 -14.910 1.00 13.95 949 PRO B C 1
ATOM 777 O O . PRO B 1 4 ? 27.548 10.574 -14.878 1.00 15.90 949 PRO B O 1
ATOM 784 N N . PRO B 1 5 ? 29.519 10.769 -13.836 1.00 10.60 950 PRO B N 1
ATOM 785 C CA . PRO B 1 5 ? 28.917 11.285 -12.616 1.00 10.06 950 PRO B CA 1
ATOM 786 C C . PRO B 1 5 ? 28.316 12.680 -12.831 1.00 8.79 950 PRO B C 1
ATOM 787 O O . PRO B 1 5 ? 28.812 13.476 -13.646 1.00 9.61 950 PRO B O 1
ATOM 791 N N . ILE B 1 6 ? 27.299 12.974 -12.046 1.00 8.23 951 ILE B N 1
ATOM 792 C CA . ILE B 1 6 ? 26.697 14.288 -12.006 1.00 8.34 951 ILE B CA 1
ATOM 793 C C . ILE B 1 6 ? 26.771 14.783 -10.569 1.00 7.93 951 ILE B C 1
ATOM 794 O O . ILE B 1 6 ? 26.703 13.988 -9.628 1.00 9.07 951 ILE B O 1
ATOM 799 N N . VAL B 1 7 ? 26.927 16.092 -10.412 1.00 8.28 952 VAL B N 1
ATOM 800 C CA . VAL B 1 7 ? 26.979 16.742 -9.113 1.00 8.67 952 VAL B CA 1
ATOM 801 C C . VAL B 1 7 ? 25.630 17.377 -8.820 1.00 8.33 952 VAL B C 1
ATOM 802 O O . VAL B 1 7 ? 25.068 18.104 -9.646 1.00 8.48 952 VAL B O 1
ATOM 806 N N . ILE B 1 8 ? 25.103 17.085 -7.634 1.00 8.18 953 ILE B N 1
ATOM 807 C CA . ILE B 1 8 ? 23.785 17.559 -7.197 1.00 8.79 953 ILE B CA 1
ATOM 808 C C . ILE B 1 8 ? 23.962 18.238 -5.847 1.00 8.31 953 ILE B C 1
ATOM 809 O O . ILE B 1 8 ? 24.459 17.630 -4.896 1.00 8.75 953 ILE B O 1
ATOM 814 N N . HIS B 1 9 ? 23.567 19.506 -5.767 1.00 9.44 954 HIS B N 1
ATOM 815 C CA . HIS B 1 9 ? 23.505 20.225 -4.490 1.00 9.83 954 HIS B CA 1
ATOM 816 C C . HIS B 1 9 ? 22.096 20.092 -3.920 1.00 10.13 954 HIS B C 1
ATOM 817 O O . HIS B 1 9 ? 21.100 20.194 -4.651 1.00 10.73 954 HIS B O 1
ATOM 824 N N . SER B 1 10 ? 22.000 19.844 -2.625 1.00 10.74 955 SER B N 1
ATOM 825 C CA . SER B 1 10 ? 20.685 19.735 -1.981 1.00 11.48 955 SER B CA 1
ATOM 826 C C . SER B 1 10 ? 20.006 21.090 -1.932 1.00 11.74 955 SER B C 1
ATOM 827 O O . SER B 1 10 ? 20.683 22.132 -1.960 1.00 12.69 955 SER B O 1
ATOM 830 N N . SER B 1 11 ? 18.673 21.069 -1.828 1.00 12.92 956 SER B N 1
ATOM 831 C CA . SER B 1 11 ? 17.867 22.286 -1.646 1.00 14.13 956 SER B CA 1
ATOM 832 C C . SER B 1 11 ? 17.106 22.123 -0.334 1.00 14.87 956 SER B C 1
ATOM 833 O O . SER B 1 11 ? 16.329 21.186 -0.163 1.00 15.54 956 SER B O 1
ATOM 836 N N . GLY B 1 12 ? 17.339 23.018 0.624 1.00 16.41 957 GLY B N 1
ATOM 837 C CA . GLY B 1 12 ? 16.739 22.881 1.942 1.00 17.44 957 GLY B CA 1
ATOM 838 C C . GLY B 1 12 ? 17.057 21.546 2.586 1.00 17.40 957 GLY B C 1
ATOM 839 O O . GLY B 1 12 ? 16.183 20.918 3.175 1.00 18.61 957 GLY B O 1
ATOM 840 N N . LYS B 1 13 ? 18.311 21.122 2.444 1.00 16.46 958 LYS B N 1
ATOM 841 C CA . LYS B 1 13 ? 18.850 19.887 3.023 1.00 16.18 958 LYS B CA 1
ATOM 842 C C . LYS B 1 13 ? 18.331 18.612 2.391 1.00 14.24 958 LYS B C 1
ATOM 843 O O . LYS B 1 13 ? 18.600 17.533 2.906 1.00 15.23 958 LYS B O 1
ATOM 845 N N . LYS B 1 14 ? 17.618 18.715 1.279 1.00 12.75 959 LYS B N 1
ATOM 846 C CA . LYS B 1 14 ? 17.178 17.520 0.578 1.00 12.17 959 LYS B CA 1
ATOM 847 C C . LYS B 1 14 ? 17.522 17.544 -0.891 1.00 10.86 959 LYS B C 1
ATOM 848 O O . LYS B 1 14 ? 17.351 18.547 -1.583 1.00 11.29 959 LYS B O 1
ATOM 854 N N . TYR B 1 15 ? 18.025 16.424 -1.372 1.00 9.02 960 TYR B N 1
ATOM 855 C CA . TYR B 1 15 ? 18.229 16.246 -2.814 1.00 8.86 960 TYR B CA 1
ATOM 856 C C . TYR B 1 15 ? 16.906 16.039 -3.534 1.00 8.18 960 TYR B C 1
ATOM 857 O O . TYR B 1 15 ? 16.783 16.344 -4.722 1.00 9.11 960 TYR B O 1
ATOM 866 N N . GLY B 1 16 ? 15.931 15.487 -2.814 1.00 8.56 961 GLY B N 1
ATOM 867 C CA . GLY B 1 16 ? 14.606 15.275 -3.376 1.00 9.24 961 GLY B CA 1
ATOM 868 C C . GLY B 1 16 ? 14.375 13.929 -4.025 1.00 8.25 961 GLY B C 1
ATOM 869 O O . GLY B 1 16 ? 13.576 13.824 -4.959 1.00 9.23 961 GLY B O 1
ATOM 870 N N . PHE B 1 17 ? 15.064 12.895 -3.560 1.00 7.96 962 PHE B N 1
ATOM 871 C CA . PHE B 1 17 ? 14.765 11.537 -3.989 1.00 7.54 962 PHE B CA 1
ATOM 872 C C . PHE B 1 17 ? 14.868 10.620 -2.809 1.00 7.36 962 PHE B C 1
ATOM 873 O O . PHE B 1 17 ? 15.446 10.944 -1.781 1.00 8.25 962 PHE B O 1
ATOM 881 N N . SER B 1 18 ? 14.282 9.456 -2.966 1.00 8.01 963 SER B N 1
ATOM 882 C CA A SER B 1 18 ? 14.458 8.389 -1.999 0.50 7.54 963 SER B CA 1
ATOM 883 C CA B SER B 1 18 ? 14.410 8.373 -2.001 0.50 8.28 963 SER B CA 1
ATOM 884 C C . SER B 1 18 ? 15.165 7.222 -2.640 1.00 7.95 963 SER B C 1
ATOM 885 O O . SER B 1 18 ? 15.100 7.025 -3.868 1.00 8.66 963 SER B O 1
ATOM 890 N N . LEU B 1 19 ? 15.855 6.449 -1.812 1.00 8.55 964 LEU B N 1
ATOM 891 C CA . LEU B 1 19 ? 16.541 5.265 -2.284 1.00 8.94 964 LEU B CA 1
ATOM 892 C C . LEU B 1 19 ? 16.227 4.084 -1.379 1.00 8.99 964 LEU B C 1
ATOM 893 O O . LEU B 1 19 ? 15.903 4.253 -0.200 1.00 9.63 964 LEU B O 1
ATOM 898 N N . ARG B 1 20 ? 16.332 2.884 -1.945 1.00 8.65 965 ARG B N 1
ATOM 899 C CA A ARG B 1 20 ? 15.924 1.650 -1.304 0.50 9.95 965 ARG B CA 1
ATOM 900 C CA B ARG B 1 20 ? 15.977 1.661 -1.222 0.50 9.69 965 ARG B CA 1
ATOM 901 C C . ARG B 1 20 ? 16.951 0.556 -1.585 1.00 8.53 965 ARG B C 1
ATOM 902 O O . ARG B 1 20 ? 17.380 0.427 -2.730 1.00 8.43 965 ARG B O 1
ATOM 917 N N . ALA B 1 21 ? 17.311 -0.234 -0.582 1.00 9.01 966 ALA B N 1
ATOM 918 C CA . ALA B 1 21 ? 18.084 -1.438 -0.771 1.00 9.16 966 ALA B CA 1
ATOM 919 C C . ALA B 1 21 ? 17.215 -2.582 -1.290 1.00 9.98 966 ALA B C 1
ATOM 920 O O . ALA B 1 21 ? 16.098 -2.792 -0.793 1.00 11.21 966 ALA B O 1
ATOM 922 N N . ILE B 1 22 ? 17.748 -3.322 -2.251 1.00 9.40 967 ILE B N 1
ATOM 923 C CA . ILE B 1 22 ? 17.096 -4.513 -2.766 1.00 9.49 967 ILE B CA 1
ATOM 924 C C . ILE B 1 22 ? 18.103 -5.661 -2.787 1.00 8.98 967 ILE B C 1
ATOM 925 O O . ILE B 1 22 ? 19.297 -5.455 -2.908 1.00 8.99 967 ILE B O 1
ATOM 930 N N . ARG B 1 23 ? 17.587 -6.881 -2.642 1.00 9.19 968 ARG B N 1
ATOM 931 C CA A ARG B 1 23 ? 18.397 -8.065 -2.843 0.80 9.45 968 ARG B CA 1
ATOM 932 C CA B ARG B 1 23 ? 18.371 -8.108 -2.855 0.20 8.54 968 ARG B CA 1
ATOM 933 C C . ARG B 1 23 ? 18.666 -8.255 -4.329 1.00 8.73 968 ARG B C 1
ATOM 934 O O . ARG B 1 23 ? 17.750 -8.132 -5.163 1.00 10.42 968 ARG B O 1
ATOM 949 N N . VAL B 1 24 ? 19.909 -8.544 -4.667 1.00 8.42 969 VAL B N 1
ATOM 950 C CA . VAL B 1 24 ? 20.265 -8.824 -6.046 1.00 8.93 969 VAL B CA 1
ATOM 951 C C . VAL B 1 24 ? 21.153 -10.055 -6.151 1.00 9.04 969 VAL B C 1
ATOM 952 O O . VAL B 1 24 ? 21.991 -10.324 -5.287 1.00 10.38 969 VAL B O 1
ATOM 956 N N . TYR B 1 25 ? 20.965 -10.769 -7.256 1.00 9.72 970 TYR B N 1
ATOM 957 C CA . TYR B 1 25 ? 21.793 -11.906 -7.645 1.00 9.95 970 TYR B CA 1
ATOM 958 C C . TYR B 1 25 ? 22.923 -11.467 -8.531 1.00 9.99 970 TYR B C 1
ATOM 959 O O . TYR B 1 25 ? 22.679 -10.788 -9.556 1.00 11.32 970 TYR B O 1
ATOM 968 N N . MET B 1 26 ? 24.142 -11.869 -8.175 1.00 10.29 971 MET B N 1
ATOM 969 C CA . MET B 1 26 ? 25.349 -11.664 -8.973 1.00 11.56 971 MET B CA 1
ATOM 970 C C . MET B 1 26 ? 25.740 -12.962 -9.665 1.00 11.68 971 MET B C 1
ATOM 971 O O . MET B 1 26 ? 26.142 -13.936 -9.032 1.00 12.78 971 MET B O 1
ATOM 976 N N . GLY B 1 27 ? 25.679 -12.950 -10.994 1.00 11.47 972 GLY B N 1
ATOM 977 C CA . GLY B 1 27 ? 25.961 -14.140 -11.799 1.00 13.22 972 GLY B CA 1
ATOM 978 C C . GLY B 1 27 ? 27.398 -14.579 -11.821 1.00 14.65 972 GLY B C 1
ATOM 979 O O . GLY B 1 27 ? 27.679 -15.755 -12.079 1.00 16.91 972 GLY B O 1
ATOM 980 N N . ASP B 1 28 ? 28.314 -13.643 -11.618 1.00 14.15 973 ASP B N 1
ATOM 981 C CA . ASP B 1 28 ? 29.735 -13.966 -11.634 1.00 15.67 973 ASP B CA 1
ATOM 982 C C . ASP B 1 28 ? 30.154 -14.701 -10.367 1.00 15.93 973 ASP B C 1
ATOM 983 O O . ASP B 1 28 ? 30.804 -15.754 -10.454 1.00 17.78 973 ASP B O 1
ATOM 988 N N . SER B 1 29 ? 29.738 -14.196 -9.198 1.00 15.65 974 SER B N 1
ATOM 989 C CA . SER B 1 29 ? 30.083 -14.819 -7.913 1.00 15.84 974 SER B CA 1
ATOM 990 C C . SER B 1 29 ? 29.070 -15.848 -7.452 1.00 14.57 974 SER B C 1
ATOM 991 O O . SER B 1 29 ? 29.353 -16.580 -6.506 1.00 15.01 974 SER B O 1
ATOM 994 N N . ASP B 1 30 ? 27.904 -15.887 -8.104 1.00 12.47 975 ASP B N 1
ATOM 995 C CA . ASP B 1 30 ? 26.845 -16.837 -7.771 1.00 11.79 975 ASP B CA 1
ATOM 996 C C . ASP B 1 30 ? 26.363 -16.673 -6.323 1.00 10.65 975 ASP B C 1
ATOM 997 O O . ASP B 1 30 ? 26.182 -17.637 -5.605 1.00 12.12 975 ASP B O 1
ATOM 1002 N N . VAL B 1 31 ? 26.126 -15.418 -5.937 1.00 9.79 976 VAL B N 1
ATOM 1003 C CA . VAL B 1 31 ? 25.558 -15.110 -4.627 1.00 8.88 976 VAL B CA 1
ATOM 1004 C C . VAL B 1 31 ? 24.484 -14.040 -4.724 1.00 8.58 976 VAL B C 1
ATOM 1005 O O . VAL B 1 31 ? 24.441 -13.278 -5.694 1.00 10.04 976 VAL B O 1
ATOM 1009 N N . TYR B 1 32 ? 23.657 -13.971 -3.679 1.00 7.90 977 TYR B N 1
ATOM 1010 C CA A TYR B 1 32 ? 22.750 -12.847 -3.454 0.80 8.85 977 TYR B CA 1
ATOM 1011 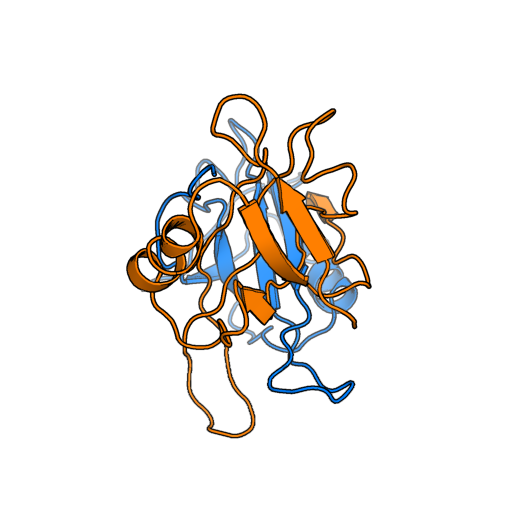C CA B TYR B 1 32 ? 22.779 -12.859 -3.493 0.20 7.36 977 TYR B CA 1
ATOM 1012 C C . TYR B 1 32 ? 23.454 -11.852 -2.536 1.00 7.28 977 TYR B C 1
ATOM 1013 O O . TYR B 1 32 ? 24.006 -12.220 -1.497 1.00 8.05 977 TYR B O 1
ATOM 1030 N N . THR B 1 33 ? 23.409 -10.587 -2.918 1.00 8.09 978 THR B N 1
ATOM 1031 C CA . THR B 1 33 ? 23.971 -9.482 -2.181 1.00 8.13 978 THR B CA 1
ATOM 1032 C C . THR B 1 33 ? 22.928 -8.364 -2.149 1.00 7.73 978 THR B C 1
ATOM 1033 O O . THR B 1 33 ? 21.719 -8.622 -2.235 1.00 8.02 978 THR B O 1
ATOM 1037 N N . VAL B 1 34 ? 23.389 -7.137 -1.965 1.00 8.38 979 VAL B N 1
ATOM 1038 C CA . VAL B 1 34 ? 22.501 -5.979 -1.853 1.00 8.45 979 VAL B CA 1
ATOM 1039 C C . VAL B 1 34 ? 22.922 -4.952 -2.900 1.00 7.84 979 VAL B C 1
ATOM 1040 O O . VAL B 1 34 ? 24.097 -4.845 -3.240 1.00 8.26 979 VAL B O 1
ATOM 1044 N N . HIS B 1 35 ? 21.943 -4.217 -3.437 1.00 7.60 980 HIS B N 1
ATOM 1045 C CA . HIS B 1 35 ? 22.205 -3.063 -4.273 1.00 6.99 980 HIS B CA 1
ATOM 1046 C C . HIS B 1 35 ? 21.141 -2.009 -3.950 1.00 7.07 980 HIS B C 1
ATOM 1047 O O . HIS B 1 35 ? 20.228 -2.260 -3.172 1.00 7.78 980 HIS B O 1
ATOM 1054 N N . HIS B 1 36 ? 21.279 -0.823 -4.543 1.00 6.98 981 HIS B N 1
ATOM 1055 C CA . HIS B 1 36 ? 20.339 0.254 -4.311 1.00 6.91 981 HIS B CA 1
ATOM 1056 C C . HIS B 1 36 ? 19.743 0.807 -5.588 1.00 6.39 981 HIS B C 1
ATOM 1057 O O . HIS B 1 36 ? 20.422 0.955 -6.614 1.00 7.14 981 HIS B O 1
ATOM 1064 N N . VAL B 1 37 ? 18.468 1.167 -5.480 1.00 6.69 982 VAL B N 1
ATOM 1065 C CA . VAL B 1 37 ? 17.720 1.823 -6.540 1.00 6.80 982 VAL B CA 1
ATOM 1066 C C . VAL B 1 37 ? 17.169 3.154 -6.060 1.00 6.64 982 VAL B C 1
ATOM 1067 O O . VAL B 1 37 ? 16.896 3.344 -4.868 1.00 7.58 982 VAL B O 1
ATOM 1071 N N . VAL B 1 38 ? 16.993 4.072 -7.015 1.00 6.60 983 VAL B N 1
ATOM 1072 C CA . VAL B 1 38 ? 16.178 5.248 -6.820 1.00 6.84 983 VAL B CA 1
ATOM 1073 C C . VAL B 1 38 ? 14.736 4.767 -6.688 1.00 6.91 983 VAL B C 1
ATOM 1074 O O . VAL B 1 38 ? 14.203 4.115 -7.591 1.00 7.50 983 VAL B O 1
ATOM 1078 N N . TRP B 1 39 ? 14.113 5.062 -5.555 1.00 7.15 984 TRP B N 1
ATOM 1079 C CA . TRP B 1 39 ? 12.765 4.591 -5.290 1.00 7.76 984 TRP B CA 1
ATOM 1080 C C . TRP B 1 39 ? 11.712 5.560 -5.809 1.00 7.94 984 TRP B C 1
ATOM 1081 O O . TRP B 1 39 ? 10.725 5.157 -6.424 1.00 9.33 984 TRP B O 1
ATOM 1092 N N . SER B 1 40 ? 11.944 6.843 -5.589 1.00 7.77 985 SER B N 1
ATOM 1093 C CA . SER B 1 40 ? 11.023 7.904 -5.985 1.00 8.10 985 SER B CA 1
ATOM 1094 C C . SER B 1 40 ? 11.831 9.180 -6.121 1.00 7.75 985 SER B C 1
ATOM 1095 O O . SER B 1 40 ? 12.901 9.306 -5.532 1.00 8.11 985 SER B O 1
ATOM 1098 N N . VAL B 1 41 ? 11.288 10.110 -6.893 1.00 8.06 986 VAL B N 1
ATOM 1099 C CA . VAL B 1 41 ? 11.907 11.399 -7.144 1.00 8.47 986 VAL B CA 1
ATOM 1100 C C . VAL B 1 41 ? 10.840 12.490 -7.059 1.00 8.43 986 VAL B C 1
ATOM 1101 O O . VAL B 1 41 ? 9.799 12.372 -7.689 1.00 9.80 986 VAL B O 1
ATOM 1105 N N . GLU B 1 42 ? 11.103 13.527 -6.281 1.00 8.61 987 GLU B N 1
ATOM 1106 C CA . GLU B 1 42 ? 10.149 14.597 -6.098 1.00 9.76 987 GLU B CA 1
ATOM 1107 C C . GLU B 1 42 ? 10.170 15.550 -7.267 1.00 9.54 987 GLU B C 1
ATOM 1108 O O . GLU B 1 42 ? 11.230 16.040 -7.691 1.00 10.26 987 GLU B O 1
ATOM 1114 N N . ASP B 1 43 ? 8.993 15.866 -7.783 1.00 10.79 988 ASP B N 1
ATOM 1115 C CA . ASP B 1 43 ? 8.907 16.870 -8.822 1.00 11.73 988 ASP B CA 1
ATOM 1116 C C . ASP B 1 43 ? 9.499 18.171 -8.353 1.00 11.81 988 ASP B C 1
ATOM 1117 O O . ASP B 1 43 ? 9.293 18.595 -7.220 1.00 12.71 988 ASP B O 1
ATOM 1122 N N . GLY B 1 44 ? 10.215 18.823 -9.253 1.00 12.00 989 GLY B N 1
ATOM 1123 C CA . GLY B 1 44 ? 10.814 20.111 -8.962 1.00 12.93 989 GLY B CA 1
ATOM 1124 C C . GLY B 1 44 ? 12.141 20.084 -8.236 1.00 12.12 989 GLY B C 1
ATOM 1125 O O . GLY B 1 44 ? 12.729 21.135 -7.975 1.00 14.15 989 GLY B O 1
ATOM 1126 N N . SER B 1 45 ? 12.633 18.902 -7.881 1.00 11.01 990 SER B N 1
ATOM 1127 C CA . SER B 1 45 ? 13.807 18.781 -7.048 1.00 10.34 990 SER B CA 1
ATOM 1128 C C . SER B 1 45 ? 15.102 18.851 -7.855 1.00 9.26 990 SER B C 1
ATOM 1129 O O . SER B 1 45 ? 15.111 18.622 -9.064 1.00 9.22 990 SER B O 1
ATOM 1132 N N . PRO B 1 46 ? 16.221 19.045 -7.170 1.00 9.26 991 PRO B N 1
ATOM 1133 C CA . PRO B 1 46 ? 17.507 18.889 -7.849 1.00 9.09 991 PRO B CA 1
ATOM 1134 C C . PRO B 1 46 ? 17.681 17.484 -8.459 1.00 8.36 991 PRO B C 1
ATOM 1135 O O . PRO B 1 46 ? 18.212 17.341 -9.565 1.00 8.69 991 PRO B O 1
ATOM 1139 N N . ALA B 1 47 ? 17.234 16.460 -7.748 1.00 8.03 992 ALA B N 1
ATOM 1140 C CA . ALA B 1 47 ? 17.266 15.088 -8.252 1.00 7.52 992 ALA B CA 1
ATOM 1141 C C . ALA B 1 47 ? 16.552 14.938 -9.590 1.00 7.83 992 ALA B C 1
ATOM 1142 O O . ALA B 1 47 ? 17.068 14.300 -10.506 1.00 7.80 992 ALA B O 1
ATOM 1144 N N . GLN B 1 48 ? 15.363 15.519 -9.699 1.00 8.10 993 GLN B N 1
ATOM 1145 C CA . GLN B 1 48 ? 14.638 15.447 -10.936 1.00 8.80 993 GLN B CA 1
ATOM 1146 C C . GLN B 1 48 ? 15.404 16.140 -12.054 1.00 9.30 993 GLN B C 1
ATOM 1147 O O . GLN B 1 48 ? 15.508 15.616 -13.170 1.00 9.78 993 GLN B O 1
ATOM 1153 N N . GLU B 1 49 ? 15.948 17.315 -11.763 1.00 9.37 994 GLU B N 1
ATOM 1154 C CA A GLU B 1 49 ? 16.709 18.070 -12.759 0.50 10.55 994 GLU B CA 1
ATOM 1155 C CA B GLU B 1 49 ? 16.679 18.050 -12.791 0.50 10.25 994 GLU B CA 1
ATOM 1156 C C . GLU B 1 49 ? 17.915 17.282 -13.266 1.00 10.31 994 GLU B C 1
ATOM 1157 O O . GLU B 1 49 ? 18.287 17.367 -14.432 1.00 11.42 994 GLU B O 1
ATOM 1168 N N . ALA B 1 50 ? 18.544 16.538 -12.372 1.00 9.47 995 ALA B N 1
ATOM 1169 C CA . ALA B 1 50 ? 19.690 15.726 -12.719 1.00 9.90 995 ALA B CA 1
ATOM 1170 C C . ALA B 1 50 ? 19.348 14.561 -13.625 1.00 10.28 995 ALA B C 1
ATOM 1171 O O . ALA B 1 50 ? 20.239 13.931 -14.180 1.00 12.94 995 ALA B O 1
ATOM 1173 N N . GLY B 1 51 ? 18.076 14.214 -13.739 1.00 9.56 996 GLY B N 1
ATOM 1174 C CA . GLY B 1 51 ? 17.644 13.089 -14.549 1.00 9.52 996 GLY B CA 1
ATOM 1175 C C . GLY B 1 51 ? 17.359 11.816 -13.784 1.00 9.41 996 GLY B C 1
ATOM 1176 O O . GLY B 1 51 ? 17.154 10.774 -14.408 1.00 11.27 996 GLY B O 1
ATOM 1177 N N . LEU B 1 52 ? 17.330 11.875 -12.454 1.00 8.57 997 LEU B N 1
ATOM 1178 C CA . LEU B 1 52 ? 16.998 10.683 -11.679 1.00 8.63 997 LEU B CA 1
ATOM 1179 C C . LEU B 1 52 ? 15.529 10.330 -11.862 1.00 8.79 997 LEU B C 1
ATOM 1180 O O . LEU B 1 52 ? 14.669 11.208 -11.895 1.00 9.25 997 LEU B O 1
ATOM 1185 N N . ARG B 1 53 ? 15.270 9.032 -11.987 1.00 9.60 998 ARG B N 1
ATOM 1186 C CA . ARG B 1 53 ? 13.928 8.498 -12.137 1.00 9.82 998 ARG B CA 1
ATOM 1187 C C . ARG B 1 53 ? 13.759 7.285 -11.253 1.00 8.26 998 ARG B C 1
ATOM 1188 O O . ARG B 1 53 ? 14.681 6.496 -11.073 1.00 8.46 998 ARG B O 1
ATOM 1196 N N . ALA B 1 54 ? 12.546 7.101 -10.767 1.00 8.74 999 ALA B N 1
ATOM 1197 C CA . ALA B 1 54 ? 12.189 5.868 -10.090 1.00 8.21 999 ALA B CA 1
ATOM 1198 C C . ALA B 1 54 ? 12.634 4.658 -10.914 1.00 7.85 999 ALA B C 1
ATOM 1199 O O . ALA B 1 54 ? 12.375 4.582 -12.123 1.00 8.38 999 ALA B O 1
ATOM 1201 N N . GLY B 1 55 ? 13.313 3.731 -10.249 1.00 7.65 1000 GLY B N 1
ATOM 1202 C CA . GLY B 1 55 ? 13.812 2.520 -10.874 1.00 7.37 1000 GLY B CA 1
ATOM 1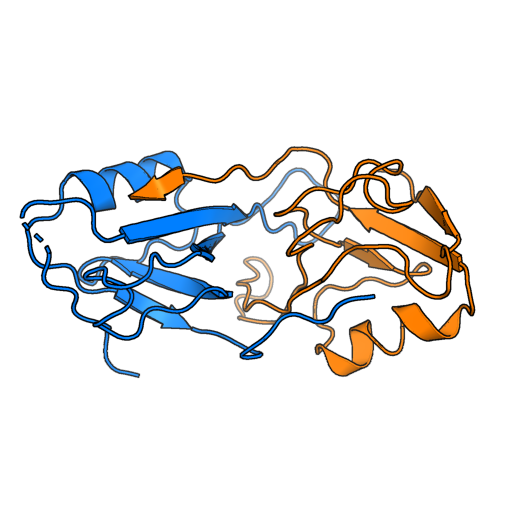203 C C . GLY B 1 55 ? 15.283 2.548 -11.240 1.00 7.35 1000 GLY B C 1
ATOM 1204 O O . GLY B 1 55 ? 15.846 1.512 -11.541 1.00 8.23 1000 GLY B O 1
ATOM 1205 N N . ASP B 1 56 ? 15.911 3.715 -11.231 1.00 7.22 1001 ASP B N 1
ATOM 1206 C CA . ASP B 1 56 ? 17.313 3.792 -11.646 1.00 7.32 1001 ASP B CA 1
ATOM 1207 C C . ASP B 1 56 ? 18.189 3.028 -10.666 1.00 6.79 1001 ASP B C 1
ATOM 1208 O O . ASP B 1 56 ? 18.015 3.127 -9.458 1.00 8.20 1001 ASP B O 1
ATOM 1213 N N . LEU B 1 57 ? 19.162 2.293 -11.191 1.00 6.43 1002 LEU B N 1
ATOM 1214 C CA . LEU B 1 57 ? 20.160 1.650 -10.369 1.00 6.77 1002 LEU B CA 1
ATOM 1215 C C . LEU B 1 57 ? 21.234 2.673 -10.000 1.00 6.99 1002 LEU B C 1
ATOM 1216 O O . LEU B 1 57 ? 21.737 3.377 -10.862 1.00 7.74 1002 LEU B O 1
ATOM 1221 N N . ILE B 1 58 ? 21.586 2.743 -8.719 1.00 6.35 1003 ILE B N 1
ATOM 1222 C CA . ILE B 1 58 ? 22.580 3.699 -8.238 1.00 6.63 1003 ILE B CA 1
ATOM 1223 C C . ILE B 1 58 ? 23.907 2.966 -8.133 1.00 6.55 1003 ILE B C 1
ATOM 1224 O O . ILE B 1 58 ? 24.142 2.194 -7.217 1.00 7.63 1003 ILE B O 1
ATOM 1229 N N . THR B 1 59 ? 24.784 3.167 -9.106 1.00 7.09 1004 THR B N 1
ATOM 1230 C CA . THR B 1 59 ? 26.019 2.404 -9.156 1.00 7.74 1004 THR B CA 1
ATOM 1231 C C . THR B 1 59 ? 27.144 2.994 -8.303 1.00 7.26 1004 THR B C 1
ATOM 1232 O O . THR B 1 59 ? 27.965 2.242 -7.764 1.00 7.69 1004 THR B O 1
ATOM 1236 N N . HIS B 1 60 ? 27.179 4.311 -8.163 1.00 7.23 1005 HIS B N 1
ATOM 1237 C CA . HIS B 1 60 ? 28.227 5.002 -7.416 1.00 7.82 1005 HIS B CA 1
ATOM 1238 C C . HIS B 1 60 ? 27.653 6.226 -6.739 1.00 7.20 1005 HIS B C 1
ATOM 1239 O O . HIS B 1 60 ? 26.788 6.899 -7.301 1.00 7.45 1005 HIS B O 1
ATOM 1246 N N . ILE B 1 61 ? 28.139 6.496 -5.533 1.00 7.35 1006 ILE B N 1
ATOM 1247 C CA . ILE B 1 61 ? 27.849 7.745 -4.818 1.00 7.32 1006 ILE B CA 1
ATOM 1248 C C . ILE B 1 61 ? 29.166 8.258 -4.296 1.00 7.67 1006 ILE B C 1
ATOM 1249 O O . ILE B 1 61 ? 29.931 7.506 -3.683 1.00 8.35 1006 ILE B O 1
ATOM 1254 N N . ASN B 1 62 ? 29.461 9.531 -4.552 1.00 8.33 1007 ASN B N 1
ATOM 1255 C CA . ASN B 1 62 ? 30.664 10.167 -4.017 1.00 10.03 1007 ASN B CA 1
ATOM 1256 C C . ASN B 1 62 ? 31.910 9.381 -4.361 1.00 10.94 1007 ASN B C 1
ATOM 1257 O O . ASN B 1 62 ? 32.859 9.308 -3.574 1.00 13.02 1007 ASN B O 1
ATOM 1262 N N . GLY B 1 63 ? 31.927 8.848 -5.570 1.00 11.75 1008 GLY B N 1
ATOM 1263 C CA . GLY B 1 63 ? 33.089 8.152 -6.078 1.00 13.03 1008 GLY B CA 1
ATOM 1264 C C . GLY B 1 63 ? 33.231 6.703 -5.677 1.00 12.62 1008 GLY B C 1
ATOM 1265 O O . GLY B 1 63 ? 34.180 6.066 -6.113 1.00 14.83 1008 GLY B O 1
ATOM 1266 N N . GLU B 1 64 ? 32.312 6.178 -4.875 1.00 10.81 1009 GLU B N 1
ATOM 1267 C CA . GLU B 1 64 ? 32.431 4.832 -4.330 1.00 10.82 1009 GLU B CA 1
ATOM 1268 C C . GLU B 1 64 ? 31.347 3.939 -4.889 1.00 10.21 1009 GLU B C 1
ATOM 1269 O O . GLU B 1 64 ? 30.205 4.366 -5.042 1.00 9.37 1009 GLU B O 1
ATOM 1275 N N . SER B 1 65 ? 31.707 2.697 -5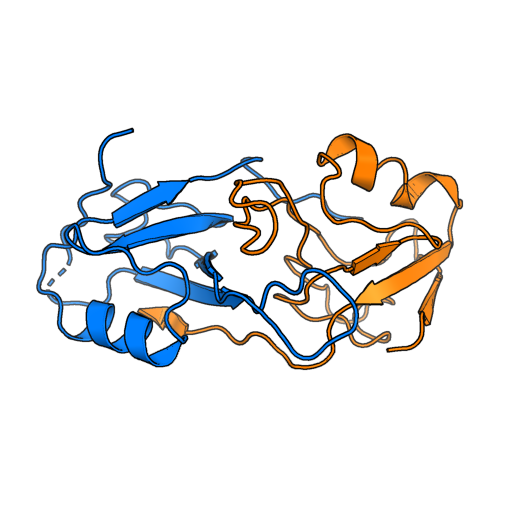.185 1.00 9.95 1010 SER B N 1
ATOM 1276 C CA A SER B 1 65 ? 30.766 1.706 -5.694 0.33 10.57 1010 SER B CA 1
ATOM 1277 C CA B SER B 1 65 ? 30.722 1.769 -5.718 0.33 10.10 1010 SER B CA 1
ATOM 1278 C CA C SER B 1 65 ? 30.764 1.706 -5.698 0.33 10.18 1010 SER B CA 1
ATOM 1279 C C . SER B 1 65 ? 29.725 1.323 -4.641 1.00 9.67 1010 SER B C 1
ATOM 1280 O O . SER B 1 65 ? 30.062 1.046 -3.484 1.00 11.01 1010 SER B O 1
ATOM 1287 N N . VAL B 1 66 ? 28.467 1.261 -5.044 1.00 8.54 1011 VAL B N 1
ATOM 1288 C CA . VAL B 1 66 ? 27.362 0.976 -4.152 1.00 8.64 1011 VAL B CA 1
ATOM 1289 C C . VAL B 1 66 ? 27.045 -0.512 -4.021 1.00 8.28 1011 VAL B C 1
ATOM 1290 O O . VAL B 1 66 ? 26.529 -0.936 -2.990 1.00 8.41 1011 VAL B O 1
ATOM 1294 N N . LEU B 1 67 ? 27.323 -1.297 -5.057 1.00 8.76 1012 LEU B N 1
ATOM 1295 C CA . LEU B 1 67 ? 27.043 -2.733 -5.018 1.00 8.46 1012 LEU B CA 1
ATOM 1296 C C . LEU B 1 67 ? 27.634 -3.350 -3.747 1.00 8.76 1012 LEU B C 1
ATOM 1297 O O . LEU B 1 67 ? 28.785 -3.165 -3.446 1.00 9.72 1012 LEU B O 1
ATOM 1302 N N . GLY B 1 68 ? 26.811 -4.058 -2.987 1.00 8.79 1013 GLY B N 1
ATOM 1303 C CA . GLY B 1 68 ? 27.262 -4.771 -1.805 1.00 9.38 1013 GLY B CA 1
ATOM 1304 C C . GLY B 1 68 ? 27.162 -4.020 -0.496 1.00 9.32 1013 GLY B C 1
ATOM 1305 O O . GLY B 1 68 ? 27.367 -4.627 0.552 1.00 11.34 1013 GLY B O 1
ATOM 1306 N N . LEU B 1 69 ? 26.917 -2.713 -0.551 1.00 9.10 1014 LEU B N 1
ATOM 1307 C CA . LEU B 1 69 ? 26.828 -1.894 0.661 1.00 9.35 1014 LEU B CA 1
ATOM 1308 C C . LEU B 1 69 ? 25.453 -2.010 1.290 1.00 8.76 1014 LEU B C 1
ATOM 1309 O O . LEU B 1 69 ? 24.440 -1.800 0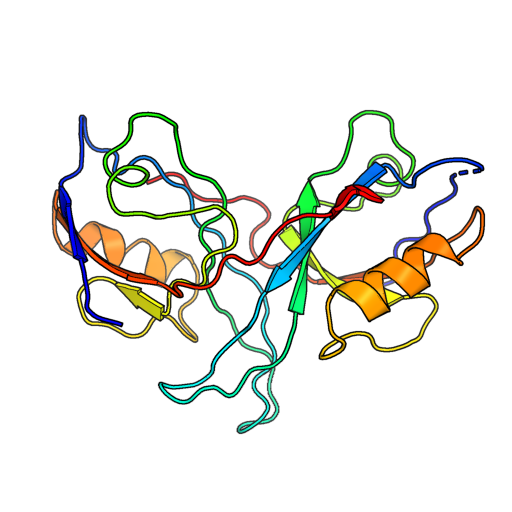.625 1.00 8.76 1014 LEU B O 1
ATOM 1314 N N . VAL B 1 70 ? 25.405 -2.310 2.584 1.00 8.97 1015 VAL B N 1
ATOM 1315 C CA . VAL B 1 70 ? 24.144 -2.307 3.289 1.00 9.35 1015 VAL B CA 1
ATOM 1316 C C . VAL B 1 70 ? 23.594 -0.896 3.385 1.00 8.87 1015 VAL B C 1
ATOM 1317 O O . VAL B 1 70 ? 24.326 0.090 3.233 1.00 8.50 1015 VAL B O 1
ATOM 1321 N N . HIS B 1 71 ? 22.306 -0.794 3.665 1.00 9.00 1016 HIS B N 1
ATOM 1322 C CA . HIS B 1 71 ? 21.637 0.484 3.553 1.00 8.63 1016 HIS B CA 1
ATOM 1323 C C . HIS B 1 71 ? 22.264 1.595 4.408 1.00 8.92 1016 HIS B C 1
ATOM 1324 O O . HIS B 1 71 ? 22.494 2.707 3.917 1.00 9.34 1016 HIS B O 1
ATOM 1331 N N . MET B 1 72 ? 22.582 1.317 5.666 1.00 9.59 1017 MET B N 1
ATOM 1332 C CA . MET B 1 72 ? 23.153 2.368 6.496 1.00 10.84 1017 MET B CA 1
ATOM 1333 C C . MET B 1 72 ? 24.507 2.833 5.952 1.00 10.62 1017 MET B C 1
ATOM 1334 O O . MET B 1 72 ? 24.854 4.017 6.049 1.00 11.10 1017 MET B O 1
ATOM 1339 N N . ASP B 1 73 ? 25.289 1.914 5.387 1.00 10.15 1018 ASP B N 1
ATOM 1340 C CA . ASP B 1 73 ? 26.555 2.301 4.773 1.00 10.22 1018 ASP B CA 1
ATOM 1341 C C . ASP B 1 73 ? 26.340 3.217 3.566 1.00 9.25 1018 ASP B C 1
ATOM 1342 O O . ASP B 1 73 ? 27.111 4.144 3.360 1.00 9.44 1018 ASP B O 1
ATOM 1347 N N . VAL B 1 74 ? 25.301 2.958 2.784 1.00 8.77 1019 VAL B N 1
ATOM 1348 C CA . VAL B 1 74 ? 24.982 3.838 1.668 1.00 8.90 1019 VAL B CA 1
ATOM 1349 C C . VAL B 1 74 ? 24.542 5.215 2.149 1.00 9.34 1019 VAL B C 1
ATOM 1350 O O . VAL B 1 74 ? 24.950 6.238 1.598 1.00 9.23 1019 VAL B O 1
ATOM 1354 N N . VAL B 1 75 ? 23.698 5.264 3.172 1.00 10.03 1020 VAL B N 1
ATOM 1355 C CA . VAL B 1 75 ? 23.269 6.551 3.693 1.00 11.42 1020 VAL B CA 1
ATOM 1356 C C . VAL B 1 75 ? 24.465 7.343 4.228 1.00 10.59 1020 VAL B C 1
ATOM 1357 O O . VAL B 1 75 ? 24.577 8.539 3.978 1.00 10.89 1020 VAL B O 1
ATOM 1361 N N . GLU B 1 76 ? 25.365 6.699 4.979 1.00 10.53 1021 GLU B N 1
ATOM 1362 C CA A GLU B 1 76 ? 26.541 7.412 5.476 0.50 10.67 1021 GLU B CA 1
ATOM 1363 C CA B GLU B 1 76 ? 26.552 7.402 5.475 0.50 10.97 1021 GLU B CA 1
ATOM 1364 C C . GLU B 1 76 ? 27.439 7.881 4.321 1.00 10.38 1021 GLU B C 1
ATOM 1365 O O . GLU B 1 76 ? 27.982 8.977 4.372 1.00 10.30 1021 GLU B O 1
ATOM 1376 N N . LEU B 1 77 ? 27.582 7.066 3.278 1.00 9.56 1022 LEU B N 1
ATOM 1377 C CA . LEU B 1 77 ? 28.369 7.427 2.107 1.00 9.46 1022 LEU B CA 1
ATOM 1378 C C . LEU B 1 77 ? 27.798 8.670 1.446 1.00 9.07 1022 LEU B C 1
ATOM 1379 O O . LEU B 1 77 ? 28.542 9.575 1.061 1.00 9.37 1022 LEU B O 1
ATOM 1384 N N . LEU B 1 78 ? 26.482 8.708 1.303 1.00 8.66 1023 LEU B N 1
ATOM 1385 C CA . LEU B 1 78 ? 25.807 9.851 0.712 1.00 9.03 1023 LEU B CA 1
ATOM 1386 C C . LEU B 1 78 ? 25.965 11.113 1.552 1.00 10.01 1023 LEU B C 1
ATOM 1387 O O . LEU B 1 78 ? 26.246 12.184 1.029 1.00 9.68 1023 LEU B O 1
ATOM 1392 N N . LEU B 1 79 ? 25.840 10.973 2.861 1.00 10.19 1024 LEU B N 1
ATOM 1393 C CA . LEU B 1 79 ? 25.824 12.129 3.747 1.00 11.67 1024 LEU B CA 1
ATOM 1394 C C . LEU B 1 79 ? 27.211 12.676 3.983 1.00 11.75 1024 LEU B C 1
ATOM 1395 O O . LEU B 1 79 ? 27.350 13.832 4.375 1.00 14.02 1024 LEU B O 1
ATOM 1400 N N . LYS B 1 80 ? 28.259 11.890 3.758 1.00 12.54 1025 LYS B N 1
ATOM 1401 C CA . LYS B 1 80 ? 29.566 12.298 4.255 1.00 13.14 1025 LYS B CA 1
ATOM 1402 C C . LYS B 1 80 ? 30.142 13.465 3.487 1.00 12.79 1025 LYS B C 1
ATOM 1403 O O . LYS B 1 80 ? 31.042 14.109 4.012 1.00 14.68 1025 LYS B O 1
ATOM 1409 N N . SER B 1 81 ? 29.635 13.745 2.280 1.00 12.56 1026 SER B N 1
ATOM 1410 C CA . SER B 1 81 ? 30.076 14.858 1.465 1.00 13.28 1026 SER B CA 1
ATOM 1411 C C . SER B 1 81 ? 29.431 16.190 1.780 1.00 13.48 1026 SER B C 1
ATOM 1412 O O . SER B 1 81 ? 29.705 17.162 1.086 1.00 15.37 1026 SER B O 1
ATOM 1415 N N . GLY B 1 82 ? 28.554 16.253 2.762 1.00 12.95 1027 GLY B N 1
ATOM 1416 C CA . GLY B 1 82 ? 27.994 17.560 3.138 1.00 12.88 1027 GLY B CA 1
ATOM 1417 C C . GLY B 1 82 ? 26.695 17.819 2.404 1.00 12.48 1027 GLY B C 1
ATOM 1418 O O . GLY B 1 82 ? 25.778 17.000 2.460 1.00 13.30 1027 GLY B O 1
ATOM 1419 N N . ASN B 1 83 ? 26.605 18.954 1.716 1.00 12.04 1028 ASN B N 1
ATOM 1420 C CA . ASN B 1 83 ? 25.363 19.378 1.050 1.00 12.35 1028 ASN B CA 1
ATOM 1421 C C . ASN B 1 83 ? 25.418 19.285 -0.469 1.00 11.14 1028 ASN B C 1
ATOM 1422 O O . ASN B 1 83 ? 24.592 19.873 -1.166 1.00 11.74 1028 ASN B O 1
ATOM 1427 N N . LYS B 1 84 ? 26.377 18.515 -0.977 1.00 10.36 1029 LYS B N 1
ATOM 1428 C CA . LYS B 1 84 ? 26.381 18.101 -2.367 1.00 10.35 1029 LYS B CA 1
ATOM 1429 C C . LYS B 1 84 ? 26.874 16.681 -2.440 1.00 9.64 1029 LYS B C 1
ATOM 1430 O O . LYS B 1 84 ? 27.592 16.246 -1.552 1.00 10.21 1029 LYS B O 1
ATOM 1436 N N . ILE B 1 85 ? 26.481 16.002 -3.511 1.00 9.27 1030 ILE B N 1
ATOM 1437 C CA . ILE B 1 85 ? 26.939 14.654 -3.818 1.00 8.51 1030 ILE B CA 1
ATOM 1438 C C . ILE B 1 85 ? 27.339 14.583 -5.268 1.00 8.47 1030 ILE B C 1
ATOM 1439 O O . ILE B 1 85 ? 26.932 15.404 -6.074 1.00 9.16 1030 ILE B O 1
ATOM 1444 N N . SER B 1 86 ? 28.131 13.581 -5.600 1.00 8.47 1031 SER B N 1
ATOM 1445 C CA . SER B 1 86 ? 28.186 13.079 -6.966 1.00 8.98 1031 SER B CA 1
ATOM 1446 C C . SER B 1 86 ? 27.506 11.737 -6.976 1.00 8.38 1031 SER B C 1
ATOM 1447 O O . SER B 1 86 ? 27.497 11.010 -5.977 1.00 9.28 1031 SER B O 1
ATOM 1450 N N . LEU B 1 87 ? 26.916 11.401 -8.105 1.00 8.30 1032 LEU B N 1
ATOM 1451 C CA . LEU B 1 87 ? 26.389 10.066 -8.244 1.00 8.93 1032 LEU B CA 1
ATOM 1452 C C . LEU B 1 87 ? 26.381 9.614 -9.694 1.00 8.08 1032 LEU B C 1
ATOM 1453 O O . LEU B 1 87 ? 26.423 10.411 -10.639 1.00 8.93 1032 LEU B O 1
ATOM 1458 N N . ARG B 1 88 ? 26.400 8.300 -9.846 1.00 7.45 1033 ARG B N 1
ATOM 1459 C CA . ARG B 1 88 ? 26.259 7.627 -11.117 1.00 7.56 1033 ARG B CA 1
ATOM 1460 C C . ARG B 1 88 ? 25.068 6.692 -11.000 1.00 7.53 1033 ARG B C 1
ATOM 1461 O O . ARG B 1 88 ? 24.941 5.907 -10.066 1.00 7.70 1033 ARG B O 1
ATOM 1469 N N . THR B 1 89 ? 24.186 6.803 -11.982 1.00 8.53 1034 THR B N 1
ATOM 1470 C CA . THR B 1 89 ? 22.995 5.980 -12.076 1.00 10.24 1034 THR B CA 1
ATOM 1471 C C . THR B 1 89 ? 22.887 5.458 -13.487 1.00 10.68 1034 THR B C 1
ATOM 1472 O O . THR B 1 89 ? 23.404 6.078 -14.433 1.00 12.72 1034 THR B O 1
ATOM 1476 N N . THR B 1 90 ? 22.192 4.346 -13.646 1.00 10.52 1035 THR B N 1
ATOM 1477 C CA . THR B 1 90 ? 21.866 3.864 -14.975 1.00 11.07 1035 THR B CA 1
ATOM 1478 C C . THR B 1 90 ? 20.934 4.861 -15.703 1.00 11.51 1035 THR B C 1
ATOM 1479 O O . THR B 1 90 ? 20.111 5.538 -15.109 1.00 14.17 1035 THR B O 1
ATOM 1483 N N . ALA B 1 91 ? 21.079 4.868 -17.019 1.00 14.58 1036 ALA B N 1
ATOM 1484 C CA . ALA B 1 91 ? 20.411 5.822 -17.903 1.00 15.77 1036 ALA B CA 1
ATOM 1485 C C . ALA B 1 91 ? 19.124 5.299 -18.511 1.00 16.01 1036 ALA B C 1
ATOM 1486 O O . ALA B 1 91 ? 18.171 6.051 -18.639 1.00 18.48 1036 ALA B O 1
ATOM 1488 N N . LEU B 1 92 ? 19.084 4.021 -18.880 1.00 14.69 1037 LEU B N 1
ATOM 1489 C CA . LEU B 1 92 ? 17.887 3.454 -19.514 1.00 13.37 1037 LEU B CA 1
ATOM 1490 C C . LEU B 1 92 ? 16.846 3.241 -18.427 1.00 11.95 1037 LEU B C 1
ATOM 1491 O O . LEU B 1 92 ? 17.041 2.475 -17.464 1.00 11.75 1037 LEU B O 1
ATOM 1496 N N . GLU B 1 93 ? 15.719 3.901 -18.569 1.00 12.52 1038 GLU B N 1
ATOM 1497 C CA . GLU B 1 93 ? 14.666 3.771 -17.576 1.00 13.80 1038 GLU B CA 1
ATOM 1498 C C . GLU B 1 93 ? 14.171 2.327 -17.415 1.00 12.93 1038 GLU B C 1
ATOM 1499 O O . GLU B 1 93 ? 13.981 1.602 -18.390 1.00 12.68 1038 GLU B O 1
ATOM 1505 N N . ASN B 1 94 ? 13.980 1.927 -16.159 1.00 11.75 1039 ASN B N 1
ATOM 1506 C CA . ASN B 1 94 ? 13.349 0.654 -15.813 1.00 12.00 1039 ASN B CA 1
ATOM 1507 C C . ASN B 1 94 ? 11.899 1.017 -15.517 1.00 13.78 1039 ASN B C 1
ATOM 1508 O O . ASN B 1 94 ? 11.578 1.543 -14.462 1.00 15.44 1039 ASN B O 1
ATOM 1513 N N . THR B 1 95 ? 11.032 0.827 -16.493 1.00 15.92 1040 THR B N 1
ATOM 1514 C CA . THR B 1 95 ? 9.673 1.338 -16.396 1.00 17.18 1040 THR B CA 1
ATOM 1515 C C . THR B 1 95 ? 8.769 0.362 -15.635 1.00 17.02 1040 THR B C 1
ATOM 1516 O O . THR B 1 95 ? 9.122 -0.799 -15.393 1.00 16.98 1040 THR B O 1
ATOM 1520 N N . GLU B 1 96 ? 7.610 0.869 -15.275 1.00 16.41 1041 GLU B N 1
ATOM 1521 C CA . GLU B 1 96 ? 6.667 0.189 -14.395 1.00 15.20 1041 GLU B CA 1
ATOM 1522 C C . GLU B 1 96 ? 5.471 -0.368 -15.174 1.00 14.39 1041 GLU B C 1
ATOM 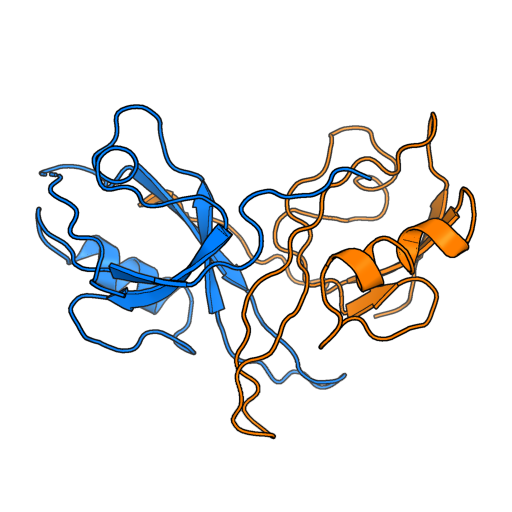1523 O O . GLU B 1 96 ? 5.014 0.254 -16.124 1.00 15.42 1041 GLU B O 1
ATOM 1529 N N . THR B 1 97 ? 4.937 -1.520 -14.761 1.00 12.52 1042 THR B N 1
ATOM 1530 C CA . THR B 1 97 ? 3.681 -2.059 -15.304 1.00 12.26 1042 THR B CA 1
ATOM 1531 C C . THR B 1 97 ? 2.771 -2.444 -14.155 1.00 11.75 1042 THR B C 1
ATOM 1532 O O . THR B 1 97 ? 3.224 -3.063 -13.201 1.00 11.57 1042 THR B O 1
ATOM 1536 N N . SER B 1 98 ? 1.494 -2.076 -14.250 1.00 11.45 1043 SER B N 1
ATOM 1537 C CA . SER B 1 98 ? 0.454 -2.493 -13.306 1.00 12.71 1043 SER B CA 1
ATOM 1538 C C . SER B 1 98 ? -0.193 -3.794 -13.729 1.00 12.72 1043 SER B C 1
ATOM 1539 O O . SER B 1 98 ? -0.570 -3.954 -14.888 1.00 14.45 1043 SER B O 1
ATOM 1542 N N . VAL B 1 99 ? -0.379 -4.692 -12.762 1.00 12.47 1044 VAL B N 1
ATOM 1543 C CA . VAL B 1 99 ? -0.962 -6.004 -12.998 1.00 14.08 1044 VAL B CA 1
ATOM 1544 C C . VAL B 1 99 ? -1.987 -6.358 -11.916 1.00 14.17 1044 VAL B C 1
ATOM 1545 O O . VAL B 1 99 ? -2.202 -5.570 -10.968 1.00 13.62 1044 VAL B O 1
#

InterPro domains:
  IPR000719 Protein kinase domain [PF00069] (367-640)
  IPR000719 Protein kinase domain [PS50011] (367-640)
  IPR000719 Protein kinase domain [SM00220] (367-640)
  IPR000961 AGC-kinase, C-terminal [PS51285] (641-712)
  IPR001478 PDZ domain [PS50106] (950-1038)
  IPR001478 PDZ domain [SM00228] (958-1038)
  IPR008271 Serine/threonine-protein kinase, active site [PS00108] (486-498)
  IPR011009 Protein kinase-like domain superfamily [SSF56112] (365-719)
  IPR015022 Microtubule-associated serine/threonine-protein kinase, pre-PK domain [PF08926] (58-331)
  IPR023142 Microtubule-associated serine/threonine-protein kinase, pre-PK domain superfamily [G3DSA:1.20.1480.20] (183-277)
  IPR023142 Microtubule-associated serine/threonine-protein kinase, pre-PK domain superfamily [SSF140482] (181-281)
  IPR036034 PDZ superfamily [G3DSA:2.30.42.10] (946-1044)
  IPR036034 PDZ superfamily [SSF50156] (948-1039)
  IPR037711 Microtubule-associated serine/threonine-protein kinase, catalytic domain [cd05609] (366-645)
  IPR041489 PDZ domain 6 [PF17820] (985-1024)
  IPR050236 Serine/threonine-protein kinases, AGC [PTHR24356] (120-693)

Solvent-accessible surface area: 9470 Å² total; per-residue (Å²): 128,120,60,29,91,0,142,18,103,76,96,10,9,3,3,0,21,12,0,64,4,32,58,53,130,75,134,106,102,33,12,0,0,0,0,18,40,33,103,136,56,10,33,0,80,132,37,40,5,89,34,4,9,0,0,14,38,4,82,65,88,68,0,44,36,59,85,29,132,66,0,10,100,51,2,125,100,25,49,46,105,2,30,0,115,35,27,49,72,75,128,79,71,41,69,13,139,111,87,72,93,5,110,26,72,80,79,103,7,4,4,2,0,8,2,2,79,0,56,12,51,123,67,100,75,83,40,15,4,0,0,0,19,51,36,114,127,75,12,37,0,82,162,22,34,6,60,24,0,0,0,0,27,34,1,33,69,76,72,0,62,36,51,90,16,122,70,0,20,99,8,0,104,135,42,42,110,104,3,28,3,60,8,21,51,119,83,4,76,80,35,89,7

Secondary structure (DSSP, 8-state):
-PPEEEE------EEEEEEEEESSSSS-EEEEEEEEEE-TTSHHHHHT--TTPEEEEETTEE-TT--HHHHHHHHHHS-SEEEEEEE-S-SS-EE-/---EEEE-BTTB-SEEEEEEEEEETTTTEEEEEEEEEEE-TTSHHHHTT--TT-BEEEETTEE-TT--HHHHHHHHHTT-SEEEEEE-SS---EEE-

Organism: Homo sapiens (NCBI:txid9606)

GO terms:
  GO:0010923 negative regulation of phosphatase activity (P, IDA)
  GO:0006468 protein phosphorylation (P, IDA)
  GO:0106310 protein serine kinase activity (F, IDA)
  GO:0005515 protein binding (F, IPI)

Nearest PDB structures (foldseek):
  3khf-assembly3_A  TM=1.011E+00  e=6.367E-18  Homo sapiens
  3ps4-assembly2_C  TM=9.436E-01  e=6.058E-12  Homo sapiens
  2w7r-assembly1_B  TM=8.751E-01  e=1.681E-12  Homo sapiens
  3khf-assembly3_B  TM=8.633E-01  e=1.590E-12  Homo sapiens
  2pnt-assembly2_B  TM=8.554E-01  e=6.559E-07  Homo sapiens

CATH classification: 2.30.42.10